Protein AF-A0A923HED2-F1 (afdb_monomer)

pLDDT: mean 93.78, std 7.4, range [60.59, 98.62]

Foldseek 3Di:
DKEWEFEAPLCVCLVVVNQFDFPVGTDDIDDDPVQLPQFQDWYFYAYPVRHGQAIFGAQNQARRRTGGLDRDPPDDPDLVSLLVLLLVLQPDDWDDDPDLADWTWSDDAVVSSNHQWTWTFHHDVLTETEIENLGSNVVVCVVSNLVSCCVNNVNFWYWYQYDCVSCVNSVHDGDTFTPGDDTDDPPRDDD

Sequence (191 aa):
MLIITIKQGKEKALLAGEPWVYLSAISRIDGKF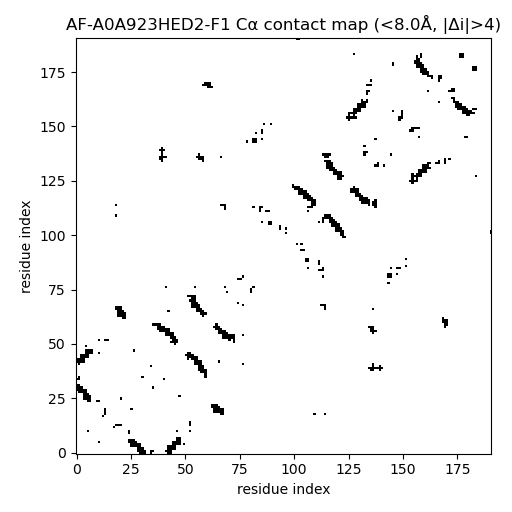EERLKSGATTLIRSSSGQFLARGGWSPKSQIRARIWTLDEKEAVDHAMIKRRIQHALTKPRPVKNSKTAAQRLINAEADQLPGLVVDYYGENPGYLVCQFQAACVDAWKVTIVKALIAETGCPNVYEHADELIRAGEGLPANSGSLAGDELPIEFQFE

Mean predicted aligned error: 3.96 Å

Radius of gyration: 17.49 Å; Cα contacts (8 Å, |Δi|>4): 410; chains: 1; bounding box: 45×30×46 Å

Structure (mmCIF, N/CA/C/O backbone):
data_AF-A0A923HED2-F1
#
_entry.id   AF-A0A923HED2-F1
#
loop_
_atom_site.group_PDB
_atom_site.id
_atom_site.type_symbol
_atom_site.label_atom_id
_atom_site.label_alt_id
_atom_site.label_comp_id
_atom_site.label_asym_id
_atom_site.label_entity_id
_atom_site.label_seq_id
_atom_site.pdbx_PDB_ins_code
_atom_site.Cartn_x
_atom_site.Cartn_y
_atom_site.Cartn_z
_atom_site.occupancy
_atom_site.B_iso_or_equiv
_atom_site.auth_seq_id
_atom_site.auth_comp_id
_atom_site.auth_asym_id
_atom_site.auth_atom_id
_atom_site.pdbx_PDB_model_num
ATOM 1 N N . MET A 1 1 ? -11.473 -11.770 11.983 1.00 85.31 1 MET A N 1
ATOM 2 C CA . MET A 1 1 ? -11.298 -10.589 11.117 1.00 85.31 1 MET A CA 1
ATOM 3 C C . MET A 1 1 ? -10.812 -9.456 11.992 1.00 85.31 1 MET A C 1
ATOM 5 O O . MET A 1 1 ? -11.422 -9.211 13.029 1.00 85.31 1 MET A O 1
ATOM 9 N N . LEU A 1 2 ? -9.729 -8.797 11.586 1.00 95.69 2 LEU A N 1
ATOM 10 C CA . LEU A 1 2 ? -9.161 -7.664 12.306 1.00 95.69 2 LEU A CA 1
ATOM 11 C C . LEU A 1 2 ? -10.095 -6.445 12.204 1.00 95.69 2 LEU A C 1
ATOM 13 O O . LEU A 1 2 ? -10.585 -6.132 11.115 1.00 95.69 2 LEU A O 1
ATOM 17 N N . ILE A 1 3 ? -10.356 -5.784 13.333 1.00 98.12 3 ILE A N 1
ATOM 18 C CA . ILE A 1 3 ? -11.201 -4.588 13.411 1.00 98.12 3 ILE A CA 1
ATOM 19 C C . ILE A 1 3 ? -10.482 -3.505 14.220 1.00 98.12 3 ILE A C 1
ATOM 21 O O . ILE A 1 3 ? -10.102 -3.716 15.371 1.00 98.12 3 ILE A O 1
ATOM 25 N N . ILE A 1 4 ? -10.351 -2.318 13.638 1.00 98.25 4 ILE A N 1
ATOM 26 C CA . ILE A 1 4 ? -9.861 -1.103 14.287 1.00 98.25 4 ILE A CA 1
ATOM 27 C C . ILE A 1 4 ? -11.060 -0.245 14.678 1.00 98.25 4 ILE A C 1
ATOM 29 O O . ILE A 1 4 ? -11.873 0.133 13.837 1.00 98.25 4 ILE A O 1
ATOM 33 N N . THR A 1 5 ? -11.153 0.098 15.958 1.00 98.56 5 THR A N 1
ATOM 34 C CA . THR A 1 5 ? -12.140 1.054 16.467 1.00 98.56 5 THR A CA 1
ATOM 35 C C . THR A 1 5 ? -11.454 2.398 16.700 1.00 98.56 5 THR A C 1
ATOM 37 O O . THR A 1 5 ? -10.441 2.471 17.403 1.00 98.56 5 THR A O 1
ATOM 40 N N . ILE A 1 6 ? -11.992 3.460 16.106 1.00 98.38 6 ILE A N 1
ATOM 41 C CA . ILE A 1 6 ? -11.484 4.831 16.231 1.00 98.38 6 ILE A CA 1
ATOM 42 C C . ILE A 1 6 ? -11.985 5.458 17.542 1.00 98.38 6 ILE A C 1
ATOM 44 O O . ILE A 1 6 ? -13.069 5.140 18.038 1.00 98.38 6 ILE A O 1
ATOM 48 N N . LYS A 1 7 ? -11.167 6.314 18.161 1.00 98.12 7 LYS A N 1
ATOM 49 C CA . LYS A 1 7 ? -11.568 7.135 19.315 1.00 98.12 7 LYS A CA 1
ATOM 50 C C . LYS A 1 7 ? -12.659 8.115 18.891 1.00 98.12 7 LYS A C 1
ATOM 52 O O . LYS A 1 7 ? -12.560 8.709 17.825 1.00 98.12 7 LYS A O 1
ATOM 57 N N . GLN A 1 8 ? -13.642 8.339 19.756 1.00 96.94 8 GLN A N 1
ATOM 58 C CA . GLN A 1 8 ? -14.714 9.300 19.498 1.00 96.94 8 GLN A CA 1
ATOM 59 C C . GLN A 1 8 ? -14.151 10.686 19.133 1.00 96.94 8 GLN A C 1
ATOM 61 O O . GLN A 1 8 ? -13.279 11.214 19.828 1.00 96.94 8 GLN A O 1
ATOM 66 N N . GLY A 1 9 ? -14.641 11.265 18.037 1.00 93.81 9 GLY A N 1
ATOM 67 C CA . GLY A 1 9 ? -14.223 12.566 17.516 1.00 93.81 9 GLY A CA 1
ATOM 68 C C . GLY A 1 9 ? -12.931 12.555 16.689 1.00 93.81 9 GLY A C 1
ATOM 69 O O . GLY A 1 9 ? -12.584 13.594 16.122 1.00 93.81 9 GLY A O 1
ATOM 70 N N . LYS A 1 10 ? -12.218 11.423 16.589 1.00 94.62 10 LYS A N 1
ATOM 71 C CA . LYS A 1 10 ? -11.005 11.272 15.755 1.00 94.62 10 LYS A CA 1
ATOM 72 C C . LYS A 1 10 ? -11.299 10.713 14.360 1.00 94.62 10 LYS A C 1
ATOM 74 O O . LYS A 1 10 ? -10.407 10.687 13.522 1.00 94.62 10 LYS A O 1
ATOM 79 N N . GLU A 1 11 ? -12.543 10.339 14.082 1.00 93.31 11 GLU A N 1
ATOM 80 C CA . GLU A 1 11 ? -13.023 9.906 12.768 1.00 93.31 11 GLU A CA 1
ATOM 81 C C . GLU A 1 11 ? -13.136 11.048 11.748 1.00 93.31 11 GLU A C 1
ATOM 83 O O . GLU A 1 11 ? -13.204 10.782 10.554 1.00 93.31 11 GLU A O 1
ATOM 88 N N . LYS A 1 12 ? -13.113 12.315 12.189 1.00 92.19 12 LYS A N 1
ATOM 89 C CA . LYS A 1 12 ? -13.289 13.490 11.314 1.00 92.19 12 LYS A CA 1
ATOM 90 C C . LYS A 1 12 ? -12.298 13.531 10.149 1.00 92.19 12 LYS A C 1
ATOM 92 O O . LYS A 1 12 ? -12.706 13.817 9.033 1.00 92.19 12 LYS A O 1
ATOM 97 N N . ALA A 1 13 ? -11.030 13.224 10.414 1.00 89.75 13 ALA A N 1
ATOM 98 C CA . ALA A 1 13 ? -9.978 13.156 9.401 1.00 89.75 13 ALA A CA 1
ATOM 99 C C . ALA A 1 13 ? -10.298 12.107 8.325 1.00 89.75 13 ALA A C 1
ATOM 101 O O . ALA A 1 13 ? -10.295 12.399 7.133 1.00 89.75 13 ALA A O 1
ATOM 102 N N . LEU A 1 14 ? -10.674 10.902 8.758 1.00 91.25 14 LEU A N 1
ATOM 103 C CA . LEU A 1 14 ? -11.041 9.810 7.860 1.00 91.25 14 LEU A CA 1
ATOM 104 C C . LEU A 1 14 ? -12.290 10.149 7.030 1.00 91.25 14 LEU A C 1
ATOM 106 O O . LEU A 1 14 ? -12.323 9.895 5.831 1.00 91.25 14 LEU A O 1
ATOM 110 N N . LEU A 1 15 ? -13.295 10.775 7.649 1.00 90.19 15 LEU A N 1
ATOM 111 C CA . LEU A 1 15 ? -14.505 11.242 6.964 1.00 90.19 15 LEU A CA 1
ATOM 112 C C . LEU A 1 15 ? -14.226 12.380 5.970 1.00 90.19 15 LEU A C 1
ATOM 114 O O . LEU A 1 15 ? -14.949 12.518 4.989 1.00 90.19 15 LEU A O 1
ATOM 118 N N . ALA A 1 16 ? -13.175 13.170 6.200 1.00 91.38 16 ALA A N 1
ATOM 119 C CA . ALA A 1 16 ? -12.683 14.179 5.264 1.00 91.38 16 ALA A CA 1
ATOM 120 C C . ALA A 1 16 ? -11.823 13.584 4.129 1.00 91.38 16 ALA A C 1
ATOM 122 O O . ALA A 1 16 ? -11.344 14.325 3.274 1.00 91.38 16 ALA A O 1
ATOM 123 N N . GLY A 1 17 ? -11.645 12.259 4.102 1.00 88.31 17 GLY A N 1
ATOM 124 C CA . GLY A 1 17 ? -10.905 11.553 3.061 1.00 88.31 17 GLY A CA 1
ATOM 125 C C . GLY A 1 17 ? -9.415 11.383 3.345 1.00 88.31 17 GLY A C 1
ATOM 126 O O . GLY A 1 17 ? -8.689 10.966 2.444 1.00 88.31 17 GLY A O 1
ATOM 127 N N . GLU A 1 18 ? -8.936 11.665 4.564 1.00 92.81 18 GLU A N 1
ATOM 128 C CA . GLU A 1 18 ? -7.546 11.359 4.903 1.00 92.81 18 GLU A CA 1
ATOM 129 C C . GLU A 1 18 ? -7.287 9.845 4.790 1.00 92.81 18 GLU A C 1
ATOM 131 O O . GLU A 1 18 ? -7.999 9.037 5.398 1.00 92.81 18 GLU A O 1
ATOM 136 N N . PRO A 1 19 ? -6.248 9.428 4.048 1.00 95.25 19 PRO A N 1
ATOM 137 C CA . PRO A 1 19 ? -6.017 8.023 3.732 1.00 95.25 19 PRO A CA 1
ATOM 138 C C . PRO A 1 19 ? -5.305 7.253 4.854 1.00 95.25 19 PRO A C 1
ATOM 140 O O . PRO A 1 19 ? -4.907 6.103 4.647 1.00 95.25 19 PRO A O 1
ATOM 143 N N . TRP A 1 20 ? -5.132 7.842 6.041 1.00 97.38 20 TRP A N 1
ATOM 144 C CA . TRP A 1 20 ? -4.288 7.304 7.107 1.00 97.38 20 TRP A CA 1
ATOM 145 C C . TRP A 1 20 ? -5.015 7.213 8.448 1.00 97.38 20 TRP A C 1
ATOM 147 O O . TRP A 1 20 ? -5.708 8.129 8.881 1.00 97.38 20 TRP A O 1
ATOM 157 N N . VAL A 1 21 ? -4.786 6.109 9.159 1.00 97.88 21 VAL A N 1
ATOM 158 C CA . VAL A 1 21 ? -5.204 5.928 10.551 1.00 97.88 21 VAL A CA 1
ATOM 159 C C . VAL A 1 21 ? -3.970 5.821 11.429 1.00 97.88 21 VAL A C 1
ATOM 161 O O . VAL A 1 21 ? -3.273 4.805 11.436 1.00 97.88 21 VAL A O 1
ATOM 164 N N . TYR A 1 22 ? -3.715 6.873 12.200 1.00 97.56 22 TYR A N 1
ATOM 165 C CA . TYR A 1 22 ? -2.607 6.918 13.147 1.00 97.56 22 TYR A CA 1
ATOM 166 C C . TYR A 1 22 ? -2.896 6.114 14.417 1.00 97.56 22 TYR A C 1
ATOM 168 O O . TYR A 1 22 ? -4.035 6.063 14.888 1.00 97.56 22 TYR A O 1
ATOM 176 N N . LEU A 1 23 ? -1.851 5.562 15.043 1.00 97.12 23 LEU A N 1
ATOM 177 C CA . LEU A 1 23 ? -1.944 4.871 16.337 1.00 97.12 23 LEU A CA 1
ATOM 178 C C . LEU A 1 23 ? -2.679 5.712 17.394 1.00 97.12 23 LEU A C 1
ATOM 180 O O . LEU A 1 23 ? -3.501 5.195 18.148 1.00 97.12 23 LEU A O 1
ATOM 184 N N . SER A 1 24 ? -2.423 7.020 17.421 1.00 96.88 24 SER A N 1
ATOM 185 C CA . SER A 1 24 ? -3.031 7.959 18.369 1.00 96.88 24 SER A CA 1
ATOM 186 C C . SER A 1 24 ? -4.558 8.077 18.234 1.00 96.88 24 SER A C 1
ATOM 188 O O . SER A 1 24 ? -5.221 8.424 19.219 1.00 96.88 24 SER A O 1
ATOM 190 N N . ALA A 1 25 ? -5.122 7.754 17.065 1.00 97.31 25 ALA A N 1
ATOM 191 C CA . ALA A 1 25 ? -6.555 7.799 16.777 1.00 97.31 25 ALA A CA 1
ATOM 192 C C . ALA A 1 25 ? -7.301 6.506 17.156 1.00 97.31 25 ALA A C 1
ATOM 194 O O . ALA A 1 25 ? -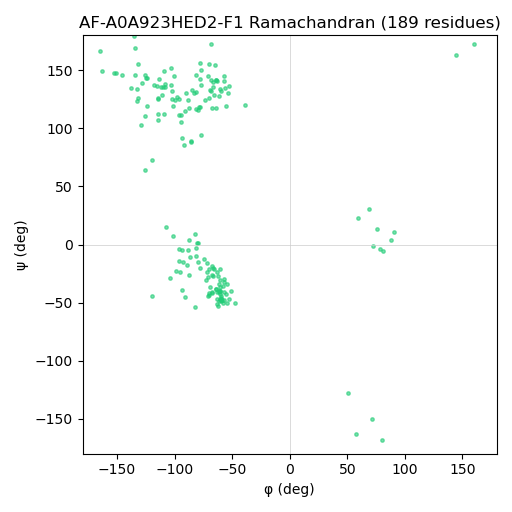8.530 6.502 17.181 1.00 97.31 25 ALA A O 1
ATOM 195 N N . ILE A 1 26 ? -6.593 5.421 17.482 1.00 97.94 26 ILE A N 1
ATOM 196 C CA . ILE A 1 26 ? -7.193 4.104 17.730 1.00 97.94 26 ILE A CA 1
ATOM 197 C C . ILE A 1 26 ? -7.560 3.943 19.207 1.00 97.94 26 ILE A C 1
ATOM 199 O O . ILE A 1 26 ? -6.741 4.188 20.092 1.00 97.94 26 ILE A O 1
ATOM 203 N N . SER A 1 27 ? -8.794 3.514 19.481 1.00 98.06 27 SER A N 1
ATOM 204 C CA . SER A 1 27 ? -9.261 3.169 20.830 1.00 98.06 27 SER A CA 1
ATOM 205 C C . SER A 1 27 ? -9.106 1.680 21.130 1.00 98.06 27 SER A C 1
ATOM 207 O O . SER A 1 27 ? -8.731 1.313 22.241 1.00 98.06 27 SER A O 1
ATOM 209 N N . ARG A 1 28 ? -9.377 0.818 20.143 1.00 97.25 28 ARG A N 1
ATOM 210 C CA . ARG A 1 28 ? -9.335 -0.639 20.304 1.00 97.25 28 ARG A CA 1
ATOM 211 C C . ARG A 1 28 ? -8.976 -1.336 18.999 1.00 97.25 28 ARG A C 1
ATOM 213 O O . ARG A 1 28 ? -9.354 -0.879 17.922 1.00 97.25 28 ARG A O 1
ATOM 220 N N . ILE A 1 29 ? -8.278 -2.462 19.121 1.00 97.44 29 ILE A N 1
ATOM 221 C CA . ILE A 1 29 ? -7.956 -3.369 18.018 1.00 97.44 29 ILE A CA 1
ATOM 222 C C . ILE A 1 29 ? -8.447 -4.762 18.405 1.00 97.44 29 ILE A C 1
ATOM 224 O O . ILE A 1 29 ? -7.895 -5.381 19.316 1.00 97.44 29 ILE A O 1
ATOM 228 N N . ASP A 1 30 ? -9.483 -5.228 17.717 1.00 97.19 30 ASP A N 1
ATOM 229 C CA . ASP A 1 30 ? -10.098 -6.540 17.905 1.00 97.19 30 ASP A CA 1
ATOM 230 C C . ASP A 1 30 ? -9.604 -7.502 16.807 1.00 97.19 30 ASP A C 1
ATOM 232 O O . ASP A 1 30 ? -9.382 -7.085 15.671 1.00 97.19 30 ASP A O 1
ATOM 236 N N . GLY A 1 31 ? -9.433 -8.787 17.121 1.00 94.50 31 GLY A N 1
ATOM 237 C CA . GLY A 1 31 ? -8.955 -9.808 16.177 1.00 94.50 31 GLY A CA 1
ATOM 238 C C . GLY A 1 31 ? -8.066 -10.853 16.852 1.00 94.50 31 GLY A C 1
ATOM 239 O O . GLY A 1 31 ? -7.563 -10.631 17.959 1.00 94.50 31 GLY A O 1
ATOM 240 N N . LYS A 1 32 ? -7.867 -12.000 16.195 1.00 93.88 32 LYS A N 1
ATOM 241 C CA . LYS A 1 32 ? -6.974 -13.055 16.704 1.00 93.88 32 LYS A CA 1
ATOM 242 C C . LYS A 1 32 ? -5.527 -12.558 16.738 1.00 93.88 32 LYS A C 1
ATOM 244 O O . LYS A 1 32 ? -5.144 -11.685 15.962 1.00 93.88 32 LYS A O 1
ATOM 249 N N . PHE A 1 33 ? -4.704 -13.141 17.608 1.00 91.38 33 PHE A N 1
ATOM 250 C CA . PHE A 1 33 ? -3.286 -12.784 17.729 1.00 91.38 33 PHE A CA 1
ATOM 251 C C . PHE A 1 33 ? -2.551 -12.842 16.378 1.00 91.38 33 PHE A C 1
ATOM 253 O O . PHE A 1 33 ? -1.899 -11.879 15.990 1.00 91.38 33 PHE A O 1
ATOM 260 N N . GLU A 1 34 ? -2.753 -13.917 15.617 1.00 91.88 34 GLU A N 1
ATOM 261 C CA . GLU A 1 34 ? -2.166 -14.098 14.283 1.00 91.88 34 GLU A CA 1
ATOM 262 C C . GLU A 1 34 ? -2.609 -13.014 13.287 1.00 91.88 34 GLU A C 1
ATOM 264 O O . GLU A 1 34 ? -1.791 -12.477 12.544 1.00 91.88 34 GLU A O 1
ATOM 269 N N . GLU A 1 35 ? -3.891 -12.627 13.308 1.00 90.25 35 GLU A N 1
ATOM 270 C CA . GLU A 1 35 ? -4.418 -11.550 12.458 1.00 90.25 35 GLU A CA 1
ATOM 271 C C . GLU A 1 35 ? -3.765 -10.204 12.803 1.00 90.25 35 GLU A C 1
ATOM 273 O O . GLU A 1 35 ? -3.453 -9.416 11.913 1.00 90.25 35 GLU A O 1
ATOM 278 N N . ARG A 1 36 ? -3.514 -9.954 14.094 1.00 92.31 36 ARG A N 1
ATOM 279 C CA . ARG A 1 36 ? -2.873 -8.725 14.585 1.00 92.31 36 ARG A CA 1
ATOM 280 C C . ARG A 1 36 ? -1.385 -8.648 14.250 1.00 92.31 36 ARG A C 1
ATOM 282 O O . ARG A 1 36 ? -0.852 -7.542 14.203 1.00 92.31 36 ARG A O 1
ATOM 289 N N . LEU A 1 37 ? -0.718 -9.775 14.015 1.00 92.81 37 LEU A N 1
ATOM 290 C CA . LEU A 1 37 ? 0.687 -9.808 13.597 1.00 92.81 37 LEU A CA 1
ATOM 291 C C . LEU A 1 37 ? 0.872 -9.761 12.077 1.00 92.81 37 LEU A C 1
ATOM 293 O O . LEU A 1 37 ? 1.963 -9.444 11.606 1.00 92.81 37 LEU A O 1
ATOM 297 N N . LYS A 1 38 ? -0.176 -10.058 11.304 1.00 94.50 38 LYS A N 1
ATOM 298 C CA . LYS A 1 38 ? -0.095 -10.138 9.846 1.00 94.50 38 LYS A CA 1
ATOM 299 C C . LYS A 1 38 ? -0.071 -8.749 9.199 1.00 94.50 38 LYS A C 1
ATOM 301 O O . LYS A 1 38 ? -1.119 -8.172 8.908 1.00 94.50 38 LYS A O 1
ATOM 306 N N . SER A 1 39 ? 1.127 -8.232 8.934 1.00 96.50 39 SER A N 1
ATOM 307 C CA . SER A 1 39 ? 1.332 -7.015 8.139 1.00 96.50 39 SER A CA 1
ATOM 308 C C . SER A 1 39 ? 0.613 -7.094 6.787 1.00 96.50 39 SER A C 1
ATOM 310 O O . SER A 1 39 ? 0.625 -8.124 6.115 1.00 96.50 39 SER A O 1
ATOM 312 N N . GLY A 1 40 ? -0.048 -6.003 6.413 1.00 96.56 40 GLY A N 1
ATOM 313 C CA . GLY A 1 40 ? -0.781 -5.845 5.160 1.00 96.56 40 GLY A CA 1
ATOM 314 C C . GLY A 1 40 ? -2.160 -6.500 5.114 1.00 96.56 40 GLY A C 1
ATOM 315 O O . GLY A 1 40 ? -2.883 -6.309 4.136 1.00 96.56 40 GLY A O 1
ATOM 316 N N . ALA A 1 41 ? -2.571 -7.220 6.165 1.00 95.69 41 ALA A N 1
ATOM 317 C CA . ALA A 1 41 ? -3.909 -7.797 6.240 1.00 95.69 41 ALA A CA 1
ATOM 318 C C . ALA A 1 41 ? -4.994 -6.719 6.092 1.00 95.69 41 ALA A C 1
ATOM 320 O O . ALA A 1 41 ? -4.885 -5.618 6.637 1.00 95.69 41 ALA A O 1
ATOM 321 N N . THR A 1 42 ? -6.071 -7.042 5.375 1.00 96.62 42 THR A N 1
ATOM 322 C CA . THR A 1 42 ? -7.236 -6.158 5.307 1.00 96.62 42 THR A CA 1
ATOM 323 C C . THR A 1 42 ? -7.934 -6.109 6.663 1.00 96.62 42 THR A C 1
ATOM 325 O O . THR A 1 42 ? -8.196 -7.142 7.280 1.00 96.62 42 THR A O 1
ATOM 328 N N . THR A 1 43 ? -8.239 -4.897 7.115 1.00 97.56 43 THR A N 1
ATOM 329 C CA . THR A 1 43 ? -8.892 -4.616 8.392 1.00 97.56 43 THR A CA 1
ATOM 330 C C . THR A 1 43 ? -10.136 -3.767 8.189 1.00 97.56 43 THR A C 1
ATOM 332 O O . THR A 1 43 ? -10.178 -2.907 7.303 1.00 97.56 43 THR A O 1
ATOM 335 N N . LEU A 1 44 ? -11.145 -4.008 9.022 1.00 98.12 44 LEU A N 1
ATOM 336 C CA . LEU A 1 44 ? -12.336 -3.173 9.107 1.00 98.12 44 LEU A CA 1
ATOM 337 C C . LEU A 1 44 ? -12.062 -1.999 10.045 1.00 98.12 44 LEU A C 1
ATOM 339 O O . LEU A 1 44 ? -11.575 -2.199 11.155 1.00 98.12 44 LEU A O 1
ATOM 343 N N . ILE A 1 45 ? -12.416 -0.788 9.642 1.00 98.44 45 ILE A N 1
ATOM 344 C CA . ILE A 1 45 ? -12.254 0.414 10.457 1.00 98.44 45 ILE A CA 1
ATOM 345 C C . ILE A 1 45 ? -13.640 0.952 10.778 1.00 98.44 45 ILE A C 1
ATOM 347 O O . ILE A 1 45 ? -14.450 1.171 9.875 1.00 98.44 45 ILE A O 1
ATOM 351 N N . ARG A 1 46 ? -13.917 1.144 12.069 1.00 98.25 46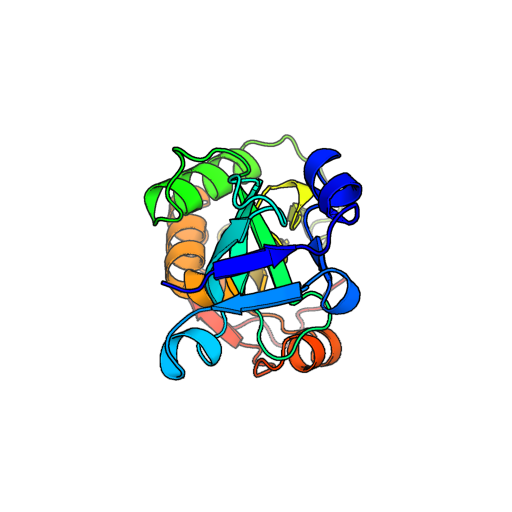 ARG A N 1
ATOM 352 C CA . ARG A 1 46 ? -15.220 1.586 12.571 1.00 98.25 46 ARG A CA 1
ATOM 353 C C . ARG A 1 46 ? -15.110 2.731 13.570 1.00 98.25 46 ARG A C 1
ATOM 355 O O . ARG A 1 46 ? -14.088 2.882 14.244 1.00 98.25 46 ARG A O 1
ATOM 362 N N . SER A 1 47 ? -16.175 3.514 13.686 1.00 97.94 47 SER A N 1
ATOM 363 C CA . SER A 1 47 ? -16.302 4.571 14.692 1.00 97.94 47 SER A CA 1
ATOM 364 C C . SER A 1 47 ? -16.419 3.987 16.105 1.00 97.94 47 SER A C 1
ATOM 366 O O . SER A 1 47 ? -16.602 2.780 16.292 1.00 97.94 47 SER A O 1
ATOM 368 N N . SER A 1 48 ? -16.387 4.851 17.122 1.00 97.19 48 SER A N 1
ATOM 369 C CA . SER A 1 48 ? -16.665 4.450 18.505 1.00 97.19 48 SER A CA 1
ATOM 370 C C . SER A 1 48 ? -18.088 3.910 18.709 1.00 97.19 48 SER A C 1
ATOM 372 O O . SER A 1 48 ? -18.288 3.082 19.595 1.00 97.19 48 SER A O 1
ATOM 374 N N . SER A 1 49 ? -19.058 4.326 17.882 1.00 96.50 49 SER A N 1
ATOM 375 C CA . SER A 1 49 ? -20.435 3.803 17.869 1.00 96.50 49 SER A CA 1
ATOM 376 C C . SER A 1 49 ? -20.583 2.494 17.085 1.00 96.50 49 SER A C 1
ATOM 378 O O . SER A 1 49 ? -21.664 1.912 17.055 1.00 96.50 49 SER A O 1
ATOM 380 N N . GLY A 1 50 ? -19.505 2.012 16.462 1.00 96.56 50 GLY A N 1
ATOM 381 C CA . GLY A 1 50 ? -19.485 0.768 15.700 1.00 96.56 50 GLY A CA 1
ATOM 382 C C . GLY A 1 50 ? -19.872 0.905 14.227 1.00 96.56 50 GLY A C 1
ATOM 383 O O . GLY A 1 50 ? -19.911 -0.111 13.538 1.00 96.56 50 GLY A O 1
ATOM 384 N N . GLN A 1 51 ? -20.114 2.121 13.733 1.00 97.06 51 GLN A N 1
ATOM 385 C CA . GLN A 1 51 ? -20.430 2.366 12.323 1.00 97.06 51 GLN A CA 1
ATOM 386 C C . GLN A 1 51 ? -19.219 2.098 11.431 1.00 97.06 51 GLN A C 1
ATOM 388 O O . GLN A 1 51 ? -18.095 2.444 11.800 1.00 97.06 51 GLN A O 1
ATOM 393 N N . PHE A 1 52 ? -19.457 1.520 10.251 1.00 97.56 52 PHE A N 1
ATOM 394 C CA . PHE A 1 52 ? -18.438 1.376 9.216 1.00 97.56 52 PHE A CA 1
ATOM 395 C C . PHE A 1 52 ? -17.854 2.744 8.852 1.00 97.56 52 PHE A C 1
ATOM 397 O O . PHE A 1 52 ? -18.595 3.707 8.662 1.00 97.56 52 PHE A O 1
ATOM 404 N N . LEU A 1 53 ? -16.528 2.815 8.742 1.00 97.69 53 LEU A N 1
ATOM 405 C CA . LEU A 1 53 ? -15.832 3.988 8.217 1.00 97.69 53 LEU A CA 1
ATOM 406 C C . LEU A 1 53 ? -15.013 3.644 6.975 1.00 97.69 53 LEU A C 1
ATOM 408 O O . LEU A 1 53 ? -15.018 4.408 6.016 1.00 97.69 53 LEU A O 1
ATOM 412 N N . ALA A 1 54 ? -14.285 2.524 6.998 1.00 97.88 54 ALA A N 1
ATOM 413 C CA . ALA A 1 54 ? -13.419 2.138 5.893 1.00 97.88 54 ALA A CA 1
ATOM 414 C C . ALA A 1 54 ? -12.984 0.669 5.958 1.00 97.88 54 ALA A C 1
ATOM 416 O O . ALA A 1 54 ? -13.034 0.019 7.008 1.00 97.88 54 ALA A O 1
ATOM 417 N N . ARG A 1 55 ? -12.422 0.183 4.850 1.00 98.00 55 ARG A N 1
ATOM 418 C CA . ARG A 1 55 ? -11.453 -0.919 4.854 1.00 98.00 55 ARG A CA 1
ATOM 419 C C . ARG A 1 55 ? -10.056 -0.355 4.655 1.00 98.00 55 ARG A C 1
ATOM 421 O O . ARG A 1 55 ? -9.845 0.503 3.799 1.00 98.00 55 ARG A O 1
ATOM 428 N N . GLY A 1 56 ? -9.091 -0.866 5.410 1.00 97.56 56 GLY A N 1
ATOM 429 C CA . GLY A 1 56 ? -7.688 -0.476 5.287 1.00 97.56 56 GLY A CA 1
ATOM 430 C C . GLY A 1 56 ? -6.750 -1.671 5.283 1.00 97.56 56 GLY A C 1
ATOM 431 O O . GLY A 1 56 ? -7.162 -2.797 5.558 1.00 97.56 56 GLY A O 1
ATOM 432 N N . GLY A 1 57 ? -5.487 -1.439 4.950 1.00 97.69 57 GLY A N 1
ATOM 433 C CA . GLY A 1 57 ? -4.427 -2.422 5.144 1.00 97.69 57 GLY A CA 1
ATOM 434 C C . GLY A 1 57 ? -3.666 -2.141 6.435 1.00 97.69 57 GLY A C 1
ATOM 435 O O . GLY A 1 57 ? -3.227 -1.017 6.670 1.00 97.69 57 GLY A O 1
ATOM 436 N N . TRP A 1 58 ? -3.561 -3.164 7.275 1.00 97.88 58 TRP A N 1
ATOM 437 C CA . TRP A 1 58 ? -3.004 -3.112 8.622 1.00 97.88 58 TRP A CA 1
ATOM 438 C C . TRP A 1 58 ? -1.472 -3.065 8.630 1.00 97.88 58 TRP A C 1
ATOM 440 O O . TRP A 1 58 ? -0.822 -3.828 7.919 1.00 97.88 58 TRP A O 1
ATOM 450 N N . SER A 1 59 ? -0.893 -2.217 9.480 1.00 97.81 59 SER A N 1
ATOM 451 C CA . SER A 1 59 ? 0.548 -2.166 9.737 1.00 97.81 59 SER A CA 1
ATOM 452 C C . SER A 1 59 ? 0.813 -2.202 11.250 1.00 97.81 59 SER A C 1
ATOM 454 O O . SER A 1 59 ? 0.625 -1.196 11.939 1.00 97.81 59 SER A O 1
ATOM 456 N N . PRO A 1 60 ? 1.230 -3.352 11.817 1.00 96.50 60 PRO A N 1
ATOM 457 C CA . PRO A 1 60 ? 1.359 -3.521 13.266 1.00 96.50 60 PRO A CA 1
ATOM 458 C C . PRO A 1 60 ? 2.507 -2.729 13.892 1.00 96.50 60 PRO A C 1
ATOM 460 O O . PRO A 1 60 ? 2.491 -2.494 15.101 1.00 96.50 60 PRO A O 1
ATOM 463 N N . LYS A 1 61 ? 3.505 -2.333 13.093 1.00 96.19 61 LYS A N 1
ATOM 464 C CA . LYS A 1 61 ? 4.710 -1.634 13.558 1.00 96.19 61 LYS A CA 1
ATOM 465 C C . LYS A 1 61 ? 4.691 -0.132 13.242 1.00 96.19 61 LYS A C 1
ATOM 467 O O . LYS A 1 61 ? 5.149 0.637 14.082 1.00 96.19 61 LYS A O 1
ATOM 472 N N . SER A 1 62 ? 4.021 0.299 12.170 1.00 97.25 62 SER A N 1
ATOM 473 C CA . SER A 1 62 ? 3.956 1.708 11.742 1.00 97.25 62 SER A CA 1
ATOM 474 C C . SER A 1 62 ? 3.121 2.624 12.635 1.00 97.25 62 SER A C 1
ATOM 476 O O . SER A 1 62 ? 2.067 2.230 13.139 1.00 97.25 62 SER A O 1
ATOM 478 N N . GLN A 1 63 ? 3.536 3.888 12.781 1.00 96.62 63 GLN A N 1
ATOM 479 C CA . GLN A 1 63 ? 2.688 4.929 13.382 1.00 96.62 63 GLN A CA 1
ATOM 480 C C . GLN A 1 63 ? 1.393 5.134 12.585 1.00 96.62 63 GLN A C 1
ATOM 482 O O . GLN A 1 63 ? 0.352 5.427 13.180 1.00 96.62 63 GLN A O 1
ATOM 487 N N . ILE A 1 64 ? 1.440 4.914 11.267 1.00 97.50 64 ILE A N 1
ATOM 488 C CA . ILE A 1 64 ? 0.267 4.807 10.398 1.00 97.50 64 ILE A CA 1
ATOM 489 C C . ILE A 1 64 ? -0.207 3.353 10.454 1.00 97.50 64 ILE A C 1
ATOM 491 O O . ILE A 1 64 ? 0.198 2.493 9.676 1.00 97.50 64 ILE A O 1
ATOM 495 N N . ARG A 1 65 ? -1.063 3.066 11.432 1.00 97.62 65 ARG A N 1
ATOM 496 C CA . ARG A 1 65 ? -1.545 1.716 11.744 1.00 97.62 65 ARG A CA 1
ATOM 497 C C . ARG A 1 65 ? -2.435 1.121 10.662 1.00 97.62 65 ARG A C 1
ATOM 499 O O . ARG A 1 65 ? -2.501 -0.100 10.539 1.00 97.62 65 ARG A O 1
ATOM 506 N N . ALA A 1 66 ? -3.113 1.952 9.880 1.00 97.94 66 ALA A N 1
ATOM 507 C CA . ALA A 1 66 ? -3.756 1.500 8.658 1.00 97.94 66 ALA A CA 1
ATOM 508 C C . ALA A 1 66 ? -3.723 2.582 7.583 1.00 97.94 66 ALA A C 1
ATOM 510 O O . ALA A 1 66 ? -3.855 3.767 7.888 1.00 97.94 66 ALA A O 1
ATOM 511 N N . ARG A 1 67 ? -3.594 2.155 6.326 1.00 98.06 67 ARG A N 1
ATOM 512 C CA . ARG A 1 67 ? -3.854 3.003 5.157 1.00 98.06 67 ARG A CA 1
ATOM 513 C C . ARG A 1 67 ? -5.139 2.562 4.482 1.00 98.06 67 ARG A C 1
ATOM 515 O O . ARG A 1 67 ? -5.397 1.359 4.386 1.00 98.06 67 ARG A O 1
ATOM 522 N N . ILE A 1 68 ? -5.952 3.520 4.065 1.00 97.69 68 ILE A N 1
ATOM 523 C CA . ILE A 1 68 ? -7.297 3.264 3.562 1.00 97.69 68 ILE A CA 1
ATOM 524 C C . ILE A 1 68 ? -7.235 2.657 2.169 1.00 97.69 68 ILE A C 1
ATOM 526 O O . ILE A 1 68 ? -6.664 3.224 1.243 1.00 97.69 68 ILE A O 1
ATOM 530 N N . TRP A 1 69 ? -7.871 1.499 2.031 1.00 97.50 69 TRP A N 1
ATOM 531 C CA . TRP A 1 69 ? -8.172 0.919 0.737 1.00 97.50 69 TRP A CA 1
ATOM 532 C C . TRP A 1 69 ? -9.433 1.555 0.179 1.00 97.50 69 TRP A C 1
ATOM 534 O O . TRP A 1 69 ? -9.405 2.081 -0.926 1.00 97.50 69 TRP A O 1
ATOM 544 N N . THR A 1 70 ? -10.530 1.543 0.928 1.00 96.56 70 THR A N 1
ATOM 545 C CA . THR A 1 70 ? -11.814 2.041 0.432 1.00 96.56 70 THR A CA 1
ATOM 546 C C . THR A 1 70 ? -12.702 2.543 1.560 1.00 96.56 70 THR A C 1
ATOM 548 O O . THR A 1 70 ? -12.650 2.027 2.679 1.00 96.56 70 THR A O 1
ATOM 551 N N . LEU A 1 71 ? -13.506 3.554 1.241 1.00 95.56 71 LEU A N 1
ATOM 552 C CA . LEU A 1 71 ? -14.577 4.080 2.088 1.00 95.56 71 LEU A CA 1
ATOM 553 C C . LEU A 1 71 ? -15.940 3.469 1.719 1.00 95.56 71 LEU A C 1
ATOM 555 O O . LEU A 1 71 ? -16.935 3.756 2.377 1.00 95.56 71 LEU A O 1
ATOM 559 N N . ASP A 1 72 ? -16.001 2.631 0.679 1.00 95.75 72 ASP A N 1
ATOM 560 C CA . ASP A 1 72 ? -17.216 1.918 0.297 1.00 95.75 72 ASP A CA 1
ATOM 561 C C . ASP A 1 72 ? -17.318 0.593 1.066 1.00 95.75 72 ASP A C 1
ATOM 563 O O . ASP A 1 72 ? -16.506 -0.324 0.906 1.00 95.75 72 ASP A O 1
ATOM 567 N N . GLU A 1 73 ? -18.360 0.468 1.887 1.00 96.00 73 GLU A N 1
ATOM 568 C CA . GLU A 1 73 ? -18.666 -0.750 2.637 1.00 96.00 73 GLU A CA 1
ATOM 569 C C . GLU A 1 73 ? -18.932 -1.958 1.728 1.00 96.00 73 GLU A C 1
ATOM 571 O O . GLU A 1 73 ? -18.735 -3.098 2.155 1.00 96.00 73 GLU A O 1
ATOM 576 N N . LYS A 1 74 ? -19.284 -1.762 0.458 1.00 96.94 74 LYS A N 1
ATOM 577 C CA . LYS A 1 74 ? -19.540 -2.859 -0.487 1.00 96.94 74 LYS A CA 1
ATOM 578 C C . LYS A 1 74 ? -18.314 -3.268 -1.302 1.00 96.94 74 LYS A C 1
ATOM 580 O O . LYS A 1 74 ? -18.316 -4.361 -1.865 1.00 96.94 74 LYS A O 1
ATOM 585 N N . GLU A 1 75 ? -17.258 -2.457 -1.342 1.00 97.00 75 GLU A N 1
ATOM 586 C CA . GLU A 1 75 ? -16.055 -2.780 -2.113 1.00 97.00 75 GLU A CA 1
ATOM 587 C C . GLU A 1 75 ? -15.133 -3.741 -1.342 1.00 97.00 75 GLU A C 1
ATOM 589 O O . GLU A 1 75 ? -14.596 -3.421 -0.276 1.00 97.00 75 GLU A O 1
ATOM 594 N N . ALA A 1 76 ? -14.936 -4.940 -1.891 1.00 96.44 76 ALA A N 1
ATOM 595 C CA . ALA A 1 76 ? -13.989 -5.915 -1.365 1.00 96.44 76 ALA A CA 1
ATOM 596 C C . ALA A 1 76 ? -12.545 -5.561 -1.752 1.00 96.44 76 ALA A C 1
ATOM 598 O O . ALA A 1 76 ? -12.282 -5.143 -2.877 1.00 96.44 76 ALA A O 1
ATOM 599 N N . VAL A 1 77 ? -11.602 -5.795 -0.831 1.00 97.50 77 VAL A N 1
ATOM 600 C CA . VAL A 1 77 ? -10.162 -5.700 -1.112 1.00 97.50 77 VAL A CA 1
ATOM 601 C C . VAL A 1 77 ? -9.680 -7.028 -1.673 1.00 97.50 77 VAL A C 1
ATOM 603 O O . VAL A 1 77 ? -9.311 -7.935 -0.929 1.00 97.50 77 VAL A O 1
ATOM 606 N N . ASP A 1 78 ? -9.752 -7.149 -2.994 1.00 97.75 78 ASP A N 1
ATOM 607 C CA . ASP A 1 78 ? -9.451 -8.372 -3.729 1.00 97.75 78 ASP A CA 1
ATOM 608 C C . ASP A 1 78 ? -8.587 -8.122 -4.980 1.00 97.75 78 ASP A C 1
ATOM 610 O O . ASP A 1 78 ? -8.216 -6.996 -5.317 1.00 97.75 78 ASP A O 1
ATOM 614 N N . HIS A 1 79 ? -8.268 -9.202 -5.696 1.00 97.69 79 HIS A N 1
ATOM 615 C CA . HIS A 1 79 ? -7.484 -9.142 -6.929 1.00 97.69 7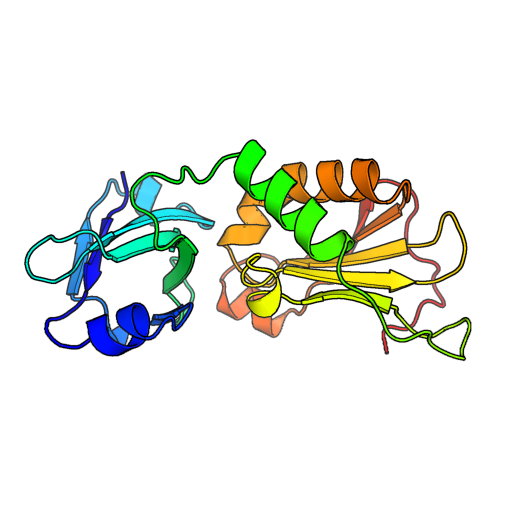9 HIS A CA 1
ATOM 616 C C . HIS A 1 79 ? -8.131 -8.247 -7.998 1.00 97.69 79 HIS A C 1
ATOM 618 O O . HIS A 1 79 ? -7.417 -7.569 -8.739 1.00 97.69 79 HIS A O 1
ATOM 624 N N . ALA A 1 80 ? -9.466 -8.231 -8.086 1.00 97.81 80 ALA A N 1
ATOM 625 C CA . ALA A 1 80 ? -10.182 -7.445 -9.082 1.00 97.81 80 ALA A CA 1
ATOM 626 C C . ALA A 1 80 ? -10.064 -5.948 -8.778 1.00 97.81 80 ALA A C 1
ATOM 628 O O . ALA A 1 80 ? -9.777 -5.164 -9.681 1.00 97.81 80 ALA A O 1
ATOM 629 N N . MET A 1 81 ? -10.213 -5.555 -7.513 1.00 98.12 81 MET A N 1
ATOM 630 C CA . MET A 1 81 ? -10.007 -4.183 -7.060 1.00 98.12 81 MET A CA 1
ATOM 631 C C . MET A 1 81 ? -8.590 -3.688 -7.366 1.00 98.12 81 MET A C 1
ATOM 633 O O . MET A 1 81 ? -8.439 -2.624 -7.970 1.00 98.12 81 MET A O 1
ATOM 637 N N . ILE A 1 82 ? -7.559 -4.459 -7.000 1.00 98.25 82 ILE A N 1
ATOM 638 C CA . ILE A 1 82 ? -6.159 -4.079 -7.253 1.00 98.25 82 ILE A CA 1
ATOM 639 C C . ILE A 1 82 ? -5.905 -3.908 -8.754 1.00 98.25 82 ILE A C 1
ATOM 641 O O . ILE A 1 82 ? -5.351 -2.888 -9.169 1.00 98.25 82 ILE A O 1
ATOM 645 N N . LYS A 1 83 ? -6.378 -4.850 -9.581 1.00 97.94 83 LYS A N 1
ATOM 646 C CA . LYS A 1 83 ? -6.245 -4.759 -11.040 1.00 97.94 83 LYS A CA 1
ATOM 647 C C . LYS A 1 83 ? -6.934 -3.510 -11.601 1.00 97.94 83 LYS A C 1
ATOM 649 O O . LYS A 1 83 ? -6.302 -2.772 -12.352 1.00 97.94 83 LYS A O 1
ATOM 654 N N . ARG A 1 84 ? -8.184 -3.232 -11.201 1.00 97.81 84 ARG A N 1
ATOM 655 C CA . ARG A 1 84 ? -8.925 -2.032 -11.642 1.00 97.81 84 ARG A CA 1
ATOM 656 C C . ARG A 1 84 ? -8.176 -0.741 -11.310 1.00 97.81 84 ARG A C 1
ATOM 658 O O . ARG A 1 84 ? -8.154 0.175 -12.126 1.00 97.81 84 ARG A O 1
ATOM 665 N N . ARG A 1 85 ? -7.561 -0.656 -10.127 1.00 98.06 85 ARG A N 1
ATOM 666 C CA . ARG A 1 85 ? -6.815 0.539 -9.699 1.00 98.06 85 ARG A CA 1
ATOM 667 C C . ARG A 1 85 ? -5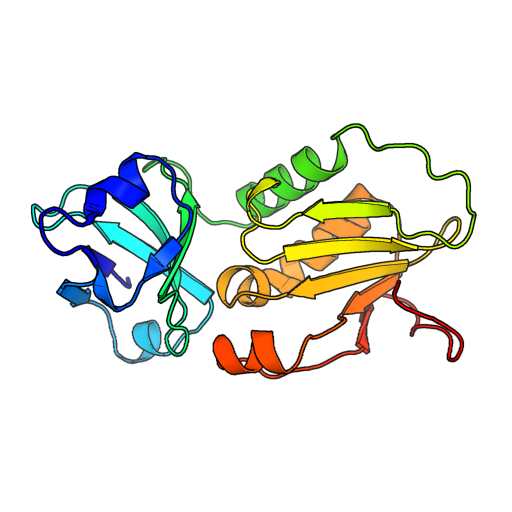.528 0.737 -10.483 1.00 98.06 85 ARG A C 1
ATOM 669 O O . ARG A 1 85 ? -5.258 1.858 -10.898 1.00 98.06 85 ARG A O 1
ATOM 676 N N . ILE A 1 86 ? -4.786 -0.338 -10.750 1.00 98.38 86 ILE A N 1
ATOM 677 C CA . ILE A 1 86 ? -3.596 -0.281 -11.611 1.00 98.38 86 ILE A CA 1
ATOM 678 C C . ILE A 1 86 ? -3.986 0.177 -13.017 1.00 98.38 86 ILE A C 1
ATOM 680 O O . ILE A 1 86 ? -3.408 1.133 -13.520 1.00 98.38 86 ILE A O 1
ATOM 684 N N . GLN A 1 87 ? -5.017 -0.428 -13.611 1.00 97.69 87 GLN A N 1
ATOM 685 C CA . GLN A 1 87 ? -5.541 -0.012 -14.915 1.00 97.69 87 GLN A CA 1
ATOM 686 C C . GLN A 1 87 ? -5.894 1.476 -14.929 1.00 97.69 87 GLN A C 1
ATOM 688 O O . GLN A 1 87 ? -5.425 2.223 -15.784 1.00 97.69 87 GLN A O 1
ATOM 693 N N . HIS A 1 88 ? -6.665 1.929 -13.940 1.00 97.44 88 HIS A N 1
ATOM 694 C CA . HIS A 1 88 ? -7.052 3.329 -13.837 1.00 97.44 88 HIS A CA 1
ATOM 695 C C . HIS A 1 88 ? -5.836 4.263 -13.715 1.00 97.44 88 HIS A C 1
ATOM 697 O O . HIS A 1 88 ? -5.750 5.246 -14.450 1.00 97.44 88 HIS A O 1
ATOM 703 N N . ALA A 1 89 ? -4.871 3.940 -12.851 1.00 97.19 89 ALA A N 1
ATOM 704 C CA . ALA A 1 89 ? -3.646 4.722 -12.691 1.00 97.19 89 ALA A CA 1
ATOM 705 C C . ALA A 1 89 ? -2.833 4.798 -13.994 1.00 97.19 89 ALA A C 1
ATOM 707 O O . ALA A 1 89 ? -2.280 5.848 -14.325 1.00 97.19 89 ALA A O 1
ATOM 708 N N . LEU A 1 90 ? -2.808 3.714 -14.776 1.00 95.56 90 LEU A N 1
ATOM 709 C CA . LEU A 1 90 ? -2.103 3.648 -16.054 1.00 95.56 90 LEU A CA 1
ATOM 710 C C . LEU A 1 90 ? -2.759 4.482 -17.163 1.00 95.56 90 LEU A C 1
ATOM 712 O O . LEU A 1 90 ? -2.036 5.003 -18.009 1.00 95.56 90 LEU A O 1
ATOM 716 N N . THR A 1 91 ? -4.079 4.694 -17.117 1.00 94.62 91 THR A N 1
ATOM 717 C CA . THR A 1 91 ? -4.806 5.533 -18.097 1.00 94.62 91 THR A CA 1
ATOM 718 C C . THR A 1 91 ? -4.602 7.039 -17.928 1.00 94.62 91 THR A C 1
ATOM 720 O O . THR A 1 91 ? -4.989 7.811 -18.808 1.00 94.62 91 THR A O 1
ATOM 723 N N . LYS A 1 92 ? -4.028 7.489 -16.805 1.00 92.44 92 LYS A N 1
ATOM 724 C CA . LYS A 1 92 ? -3.877 8.921 -16.530 1.00 92.44 92 LYS A CA 1
ATOM 725 C C . LYS A 1 92 ? -2.892 9.560 -17.520 1.00 92.44 92 LYS A C 1
ATOM 727 O O . LYS A 1 92 ? -1.824 8.991 -17.754 1.00 92.44 92 LYS A O 1
ATOM 732 N N . PRO A 1 93 ? -3.209 10.741 -18.086 1.00 85.88 93 PRO A N 1
ATOM 733 C CA . PRO A 1 93 ? -2.296 11.443 -18.977 1.00 85.88 93 PRO A CA 1
ATOM 734 C C . PRO A 1 93 ? -1.037 11.851 -18.214 1.00 85.88 93 PRO A C 1
ATOM 736 O O . PRO A 1 93 ? -1.098 12.252 -17.050 1.00 85.88 93 PRO A O 1
ATOM 739 N N . ARG A 1 94 ? 0.113 11.757 -18.882 1.00 82.38 94 ARG A N 1
ATOM 740 C CA . ARG A 1 94 ? 1.418 12.028 -18.277 1.00 82.38 94 ARG A CA 1
ATOM 741 C C . ARG A 1 94 ? 2.145 13.102 -19.069 1.00 82.38 94 ARG A C 1
ATOM 743 O O . ARG A 1 94 ? 2.052 13.104 -20.298 1.00 82.38 94 ARG A O 1
ATOM 750 N N . PRO A 1 95 ? 2.887 13.994 -18.396 1.00 75.88 95 PRO A N 1
ATOM 751 C CA . PRO A 1 95 ? 3.747 14.928 -19.097 1.00 75.88 95 PRO A CA 1
ATOM 752 C C . PRO A 1 95 ? 4.776 14.144 -19.914 1.00 75.88 95 PRO A C 1
ATOM 754 O O . PRO A 1 95 ? 5.408 13.210 -19.413 1.00 75.88 95 PRO A O 1
ATOM 757 N N . VAL A 1 96 ? 4.927 14.525 -21.181 1.00 70.06 96 VAL A N 1
ATOM 758 C CA . VAL A 1 96 ? 6.009 14.021 -22.025 1.00 70.06 96 VAL A CA 1
ATOM 759 C C . VAL A 1 96 ? 7.305 14.582 -21.455 1.00 70.06 96 VAL A C 1
ATOM 761 O O . VAL A 1 96 ? 7.483 15.799 -21.391 1.00 70.06 96 VAL A O 1
ATOM 764 N N . LYS A 1 97 ? 8.196 13.706 -20.989 1.00 69.62 97 LYS A N 1
ATOM 765 C CA . LYS A 1 97 ? 9.533 14.125 -20.579 1.00 69.62 97 LYS A CA 1
ATOM 766 C C . LYS A 1 97 ? 10.411 14.247 -21.825 1.00 69.62 97 LYS A C 1
ATOM 768 O O . LYS A 1 97 ? 10.460 13.340 -22.645 1.00 69.62 97 LYS A O 1
ATOM 773 N N . ASN A 1 98 ? 11.120 15.369 -21.948 1.00 65.44 98 ASN A N 1
ATOM 774 C CA . ASN A 1 98 ? 12.012 15.651 -23.082 1.00 65.44 98 ASN A CA 1
ATOM 775 C C . ASN A 1 98 ? 13.388 14.962 -22.965 1.00 65.44 98 ASN A C 1
ATOM 777 O O . ASN A 1 98 ? 14.242 15.160 -23.823 1.00 65.44 98 ASN A O 1
ATOM 781 N N . SER A 1 99 ? 13.618 14.177 -21.906 1.00 69.00 99 SER A N 1
ATOM 782 C CA . SER A 1 99 ? 14.848 13.409 -21.701 1.00 69.00 99 SER A CA 1
ATOM 783 C C . SER A 1 99 ? 14.566 11.915 -21.806 1.00 69.00 99 SER A C 1
ATOM 785 O O . SER A 1 99 ? 13.623 11.421 -21.191 1.00 69.00 99 SER A O 1
ATOM 787 N N . LYS A 1 100 ? 15.433 11.198 -22.528 1.00 62.44 100 LYS A N 1
ATOM 788 C CA . LYS A 1 100 ? 15.405 9.733 -22.642 1.00 62.44 100 LYS A CA 1
ATOM 789 C C . LYS A 1 100 ? 15.737 9.008 -21.332 1.00 62.44 100 LYS A C 1
ATOM 791 O O . LYS A 1 100 ? 15.435 7.827 -21.207 1.00 62.44 100 LYS A O 1
ATOM 796 N N . THR A 1 101 ? 16.367 9.690 -20.376 1.00 67.12 101 THR A N 1
ATOM 797 C CA . THR A 1 101 ? 16.788 9.099 -19.094 1.00 67.12 101 THR A CA 1
ATOM 798 C C . THR A 1 101 ? 15.791 9.337 -17.968 1.00 67.12 101 THR A C 1
ATOM 800 O O . THR A 1 101 ? 15.882 8.694 -16.928 1.00 67.12 101 THR A O 1
ATOM 803 N N . ALA A 1 102 ? 14.844 10.258 -18.152 1.00 77.81 102 ALA A N 1
ATOM 804 C CA . ALA A 1 102 ? 14.021 10.714 -17.050 1.00 77.81 102 ALA A CA 1
ATOM 805 C C . ALA A 1 102 ? 12.850 9.759 -16.795 1.00 77.81 102 ALA A C 1
ATOM 807 O O . ALA A 1 102 ? 12.067 9.447 -17.694 1.00 77.81 102 ALA A O 1
ATOM 808 N N . ALA A 1 103 ? 12.689 9.367 -15.534 1.00 87.50 103 ALA A N 1
ATOM 809 C CA . ALA A 1 103 ? 11.664 8.425 -15.101 1.00 87.50 103 ALA A CA 1
ATOM 810 C C . ALA A 1 103 ? 10.248 8.941 -15.386 1.00 87.50 103 ALA A C 1
ATOM 812 O O . ALA A 1 103 ? 9.921 10.077 -15.037 1.00 87.50 103 ALA A O 1
ATOM 813 N N . GLN A 1 104 ? 9.357 8.134 -15.943 1.00 91.25 104 GLN A N 1
ATOM 814 C CA . GLN A 1 104 ? 7.947 8.491 -16.047 1.00 91.25 104 GLN A CA 1
ATOM 815 C C . GLN A 1 104 ? 7.168 7.873 -14.886 1.00 91.25 104 GLN A C 1
ATOM 817 O O . GLN A 1 104 ? 6.969 6.661 -14.852 1.00 91.25 104 GLN A O 1
ATOM 822 N N . ARG A 1 105 ? 6.665 8.700 -13.961 1.00 93.56 105 ARG A N 1
ATOM 823 C CA . ARG A 1 105 ? 5.821 8.193 -12.874 1.00 93.56 105 ARG A CA 1
ATOM 824 C C . ARG A 1 105 ? 4.534 7.613 -13.415 1.00 93.56 105 ARG A C 1
ATOM 826 O O . ARG A 1 105 ? 3.742 8.347 -14.008 1.00 93.56 105 ARG A O 1
ATOM 833 N N . LEU A 1 106 ? 4.345 6.316 -13.190 1.00 95.81 106 LEU A N 1
ATOM 834 C CA . LEU A 1 106 ? 3.173 5.534 -13.555 1.00 95.81 106 LEU A CA 1
ATOM 835 C C . LEU A 1 106 ? 2.115 5.504 -12.447 1.00 95.81 106 LEU A C 1
ATOM 837 O O . LEU A 1 106 ? 0.933 5.714 -12.726 1.00 95.81 106 LEU A O 1
ATOM 841 N N . ILE A 1 107 ? 2.546 5.284 -11.205 1.00 97.94 107 ILE A N 1
ATOM 842 C CA . ILE A 1 107 ? 1.681 5.214 -10.021 1.00 97.94 107 ILE A CA 1
ATOM 843 C C . ILE A 1 107 ? 2.290 6.072 -8.909 1.00 97.94 107 ILE A C 1
ATOM 845 O O . ILE A 1 107 ? 3.489 5.999 -8.646 1.00 97.94 107 ILE A O 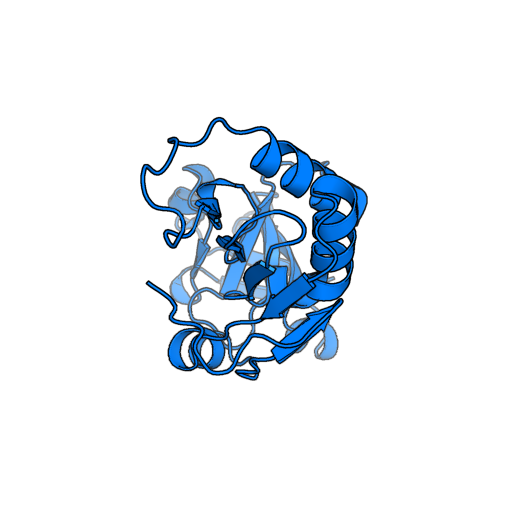1
ATOM 849 N N . ASN A 1 108 ? 1.457 6.881 -8.259 1.00 96.69 108 ASN A N 1
ATOM 850 C CA . ASN A 1 108 ? 1.804 7.847 -7.226 1.00 96.69 108 ASN A CA 1
ATOM 851 C C . ASN A 1 108 ? 0.973 7.635 -5.948 1.00 96.69 108 ASN A C 1
ATOM 853 O O . ASN A 1 108 ? 0.186 8.489 -5.533 1.00 96.69 108 ASN A O 1
ATOM 857 N N . ALA A 1 109 ? 1.166 6.475 -5.328 1.00 97.06 109 ALA A N 1
ATOM 858 C CA . ALA A 1 109 ? 0.691 6.127 -3.996 1.00 97.06 109 ALA A CA 1
ATOM 859 C C . ALA A 1 109 ? -0.812 6.410 -3.777 1.00 97.06 109 ALA A C 1
ATOM 861 O O . ALA A 1 109 ? -1.668 5.957 -4.547 1.00 97.06 109 ALA A O 1
ATOM 862 N N . GLU A 1 110 ? -1.161 7.140 -2.716 1.00 95.81 110 GLU A N 1
ATOM 863 C CA . GLU A 1 110 ? -2.538 7.481 -2.351 1.00 95.81 110 GLU A CA 1
ATOM 864 C C . GLU A 1 110 ? -3.293 8.223 -3.467 1.00 95.81 110 GLU A C 1
ATOM 866 O O . GLU A 1 110 ? -4.495 8.001 -3.626 1.00 95.81 110 GLU A O 1
ATOM 871 N N . ALA A 1 111 ? -2.612 9.038 -4.285 1.00 94.62 111 ALA A N 1
ATOM 872 C CA . ALA A 1 111 ? -3.241 9.778 -5.388 1.00 94.62 111 ALA A CA 1
ATOM 873 C C . ALA A 1 111 ? -3.785 8.857 -6.500 1.00 94.62 111 ALA A C 1
ATOM 875 O O . ALA A 1 111 ? -4.678 9.237 -7.265 1.00 94.62 111 ALA A O 1
ATOM 876 N N . ASP A 1 112 ? -3.268 7.630 -6.568 1.00 96.69 112 ASP A N 1
ATOM 877 C CA . ASP A 1 112 ? -3.711 6.563 -7.466 1.00 96.69 112 ASP A CA 1
ATOM 878 C C . ASP A 1 112 ? -4.478 5.454 -6.737 1.00 96.69 112 ASP A C 1
ATOM 880 O O . ASP A 1 112 ? -4.713 4.380 -7.288 1.00 96.69 112 ASP A O 1
ATOM 884 N N . GLN A 1 113 ? -4.909 5.715 -5.498 1.00 96.12 113 GLN A N 1
ATOM 885 C CA . GLN A 1 113 ? -5.649 4.770 -4.658 1.00 96.12 113 GLN A CA 1
ATOM 886 C C . GLN A 1 113 ? -4.878 3.464 -4.380 1.00 96.12 113 GLN A C 1
ATOM 888 O O . GLN A 1 113 ? -5.470 2.436 -4.044 1.00 96.12 113 GLN A O 1
ATOM 893 N N . LEU A 1 114 ? -3.551 3.485 -4.484 1.00 97.75 114 LEU A N 1
ATOM 894 C CA . LEU A 1 114 ? -2.666 2.366 -4.163 1.00 97.75 114 LEU A CA 1
ATOM 895 C C . LEU A 1 114 ? -1.722 2.838 -3.044 1.00 97.75 114 LEU A C 1
ATOM 897 O O . LEU A 1 114 ? -0.565 3.149 -3.309 1.00 97.75 114 LEU A O 1
ATOM 901 N N . PRO A 1 115 ? -2.224 2.982 -1.801 1.00 97.12 115 PRO A N 1
ATOM 902 C CA . PRO A 1 115 ? -1.524 3.670 -0.716 1.00 97.12 115 PRO A CA 1
ATOM 903 C C . PRO A 1 115 ? -0.132 3.087 -0.458 1.00 97.12 115 PRO A C 1
ATOM 905 O O . PRO A 1 115 ? 0.002 1.917 -0.100 1.00 97.12 115 PRO A O 1
ATOM 908 N N . GLY A 1 116 ? 0.895 3.920 -0.620 1.00 97.12 116 GLY A N 1
ATOM 909 C CA . GLY A 1 116 ? 2.297 3.526 -0.492 1.00 97.12 116 GLY A CA 1
ATOM 910 C C . GLY A 1 116 ? 2.882 2.739 -1.671 1.00 97.12 116 GLY A C 1
ATOM 911 O O . GLY A 1 116 ? 3.941 2.150 -1.502 1.00 97.12 116 GLY A O 1
ATOM 912 N N . LEU A 1 117 ? 2.237 2.678 -2.839 1.00 98.56 117 LEU A N 1
ATOM 913 C CA . LEU A 1 117 ? 2.854 2.144 -4.057 1.00 98.56 117 LEU A CA 1
ATOM 914 C C . LEU A 1 117 ? 3.311 3.285 -4.962 1.00 98.56 117 LEU A C 1
ATOM 916 O O . LEU A 1 117 ? 2.484 4.037 -5.473 1.00 98.56 117 LEU A O 1
ATOM 920 N N . VAL A 1 118 ? 4.607 3.359 -5.233 1.00 98.00 118 VAL A N 1
ATOM 921 C CA . VAL A 1 118 ? 5.149 4.208 -6.299 1.00 98.00 118 VAL A CA 1
ATOM 922 C C . VAL A 1 118 ? 5.656 3.311 -7.415 1.00 98.00 118 VAL A C 1
ATOM 924 O O . VAL A 1 118 ? 6.306 2.303 -7.141 1.00 98.00 118 VAL A O 1
ATOM 927 N N . VAL A 1 119 ? 5.341 3.654 -8.661 1.00 97.62 119 VAL A N 1
ATOM 928 C CA . VAL A 1 119 ? 5.878 2.962 -9.837 1.00 97.62 119 VAL A CA 1
ATOM 929 C C . VAL A 1 119 ? 6.357 3.999 -10.825 1.00 97.62 119 VAL A C 1
ATOM 931 O O . VAL A 1 119 ? 5.568 4.836 -11.263 1.00 97.62 119 VAL A O 1
ATOM 934 N N . ASP A 1 120 ? 7.622 3.906 -11.196 1.00 95.31 120 ASP A N 1
ATOM 935 C CA . ASP A 1 120 ? 8.269 4.744 -12.192 1.00 95.31 120 ASP A CA 1
ATOM 936 C C . ASP A 1 120 ? 8.740 3.861 -13.359 1.00 95.31 120 ASP A C 1
ATOM 938 O O . ASP A 1 120 ? 9.253 2.763 -13.152 1.00 95.31 120 ASP A O 1
ATOM 942 N N . TYR A 1 121 ? 8.532 4.315 -14.595 1.00 93.38 121 TYR A N 1
ATOM 943 C CA . TYR A 1 121 ? 8.996 3.634 -15.803 1.00 93.38 121 TYR A CA 1
ATOM 944 C C . TYR A 1 121 ? 10.243 4.316 -16.361 1.00 93.38 121 TYR A C 1
ATOM 946 O O . TYR A 1 121 ? 10.263 5.538 -16.522 1.00 93.38 121 TYR A O 1
ATOM 954 N N . TYR A 1 122 ? 11.261 3.525 -16.681 1.00 91.19 122 TYR A N 1
ATOM 955 C CA . TYR A 1 122 ? 12.543 3.996 -17.194 1.00 91.19 122 TYR A CA 1
ATOM 956 C C . TYR A 1 122 ? 12.898 3.327 -18.522 1.00 91.19 122 TYR A C 1
ATOM 958 O O . TYR A 1 122 ? 12.694 2.125 -18.706 1.00 91.19 122 TYR A O 1
ATOM 966 N N . GLY A 1 123 ? 13.516 4.103 -19.414 1.00 86.06 123 GLY A N 1
ATOM 967 C CA . GLY A 1 123 ? 14.054 3.623 -20.685 1.00 86.06 123 GLY A CA 1
ATOM 968 C C . GLY A 1 123 ? 13.016 3.460 -21.797 1.00 86.06 123 GLY A C 1
ATOM 969 O O . GLY A 1 123 ? 11.886 3.936 -21.719 1.00 86.06 123 GLY A O 1
ATOM 970 N N . GLU A 1 124 ? 13.432 2.791 -22.871 1.00 83.00 124 GLU A N 1
ATOM 971 C CA . GLU A 1 124 ? 12.606 2.502 -24.047 1.00 83.00 124 GLU A CA 1
ATOM 972 C C . GLU A 1 124 ? 12.278 0.997 -24.097 1.00 83.00 124 GLU A C 1
ATOM 974 O O . GLU A 1 124 ? 13.056 0.176 -23.614 1.00 83.00 124 GLU A O 1
ATOM 979 N N . ASN A 1 125 ? 11.104 0.656 -24.645 1.00 82.69 125 ASN A N 1
ATOM 980 C CA . ASN A 1 125 ? 10.520 -0.695 -24.695 1.00 82.69 125 ASN A CA 1
ATOM 981 C C . ASN A 1 125 ? 11.577 -1.804 -24.955 1.00 82.69 125 ASN A C 1
ATOM 983 O O . ASN A 1 125 ? 12.217 -1.760 -26.009 1.00 82.69 125 ASN A O 1
ATOM 987 N N . PRO A 1 126 ? 11.756 -2.795 -24.052 1.00 85.25 126 PRO A N 1
ATOM 988 C CA . PRO A 1 126 ? 10.877 -3.127 -22.923 1.00 85.25 126 PRO A CA 1
ATOM 989 C C . PRO A 1 126 ? 10.997 -2.256 -21.666 1.00 85.25 126 PRO A C 1
ATOM 991 O O . PRO A 1 126 ? 10.080 -2.304 -20.855 1.00 85.25 126 PRO A O 1
ATOM 994 N N . GLY A 1 127 ? 12.054 -1.456 -21.500 1.00 91.56 127 GLY A N 1
ATOM 995 C CA . GLY A 1 127 ? 12.261 -0.591 -20.329 1.00 91.56 127 GLY A CA 1
ATOM 996 C C . GLY A 1 127 ? 12.289 -1.332 -18.985 1.00 91.56 127 GLY A C 1
ATOM 997 O O . GLY A 1 127 ? 12.473 -2.549 -18.938 1.00 91.56 127 GLY A O 1
ATOM 998 N N . TYR A 1 128 ? 12.114 -0.579 -17.895 1.00 95.06 128 TYR A N 1
ATOM 999 C CA . TYR A 1 128 ? 12.032 -1.086 -16.521 1.00 95.06 128 TYR A CA 1
ATOM 1000 C C . TYR A 1 128 ? 10.923 -0.389 -15.739 1.00 95.06 128 TYR A C 1
ATOM 1002 O O . TYR A 1 128 ? 10.829 0.839 -15.740 1.00 95.06 128 TYR A O 1
ATOM 1010 N N . LEU A 1 129 ? 10.134 -1.172 -15.008 1.00 96.50 129 LEU A N 1
ATOM 1011 C CA . LEU A 1 129 ? 9.219 -0.694 -13.978 1.00 96.50 129 LEU A CA 1
ATOM 1012 C C . LEU A 1 129 ? 9.909 -0.759 -12.618 1.00 96.50 129 LEU A C 1
ATOM 1014 O O . LEU A 1 129 ? 10.048 -1.832 -12.031 1.00 96.50 129 LEU A O 1
ATOM 1018 N N . VAL A 1 130 ? 10.306 0.391 -12.092 1.00 96.62 130 VAL A N 1
ATOM 1019 C CA . VAL A 1 130 ? 10.882 0.506 -10.752 1.00 96.62 130 VAL A CA 1
ATOM 1020 C C . VAL A 1 130 ? 9.752 0.766 -9.764 1.00 96.62 130 VAL A C 1
ATOM 1022 O O . VAL A 1 130 ? 9.076 1.794 -9.818 1.00 96.62 130 VAL A O 1
ATOM 1025 N N . CYS A 1 131 ? 9.532 -0.183 -8.863 1.00 97.81 131 CYS A N 1
ATOM 1026 C CA . CYS A 1 131 ? 8.461 -0.168 -7.879 1.00 97.81 131 CYS A CA 1
ATOM 1027 C C . CYS A 1 131 ? 9.013 0.092 -6.478 1.00 97.81 131 CYS A C 1
ATOM 1029 O O . CYS A 1 131 ? 9.956 -0.566 -6.043 1.00 97.81 131 CYS A O 1
ATOM 1031 N N . GLN A 1 132 ? 8.355 0.970 -5.729 1.00 97.81 132 GLN A N 1
ATOM 1032 C CA . GLN A 1 132 ? 8.583 1.137 -4.298 1.00 97.81 132 GLN A CA 1
ATOM 1033 C C . GLN A 1 132 ? 7.319 0.715 -3.546 1.00 97.81 132 GLN A C 1
ATOM 1035 O O . GLN A 1 132 ? 6.274 1.364 -3.639 1.00 97.81 132 GLN A O 1
ATOM 1040 N N . PHE A 1 133 ? 7.407 -0.382 -2.792 1.00 98.06 133 PHE A N 1
ATOM 1041 C CA . PHE A 1 133 ? 6.339 -0.851 -1.906 1.00 98.06 133 PHE A CA 1
ATOM 1042 C C . PHE A 1 133 ? 6.560 -0.250 -0.515 1.00 98.06 133 PHE A C 1
ATOM 1044 O O . PHE A 1 133 ? 7.200 -0.834 0.349 1.00 98.06 133 PHE A O 1
ATOM 1051 N N . GLN A 1 134 ? 6.074 0.958 -0.290 1.00 97.19 134 GLN A N 1
ATOM 1052 C CA . GLN A 1 134 ? 6.369 1.752 0.905 1.00 97.19 134 GLN A CA 1
ATOM 1053 C C . GLN A 1 134 ? 5.413 1.500 2.079 1.00 97.19 134 GLN A C 1
ATOM 1055 O O . GLN A 1 134 ? 5.600 2.057 3.157 1.00 97.19 134 GLN A O 1
ATOM 1060 N N . ALA A 1 135 ? 4.374 0.683 1.893 1.00 97.62 135 ALA A N 1
ATOM 1061 C CA . ALA A 1 135 ? 3.391 0.383 2.926 1.00 97.62 135 ALA A CA 1
ATOM 1062 C C . ALA A 1 135 ? 3.088 -1.113 3.012 1.00 97.62 135 ALA A C 1
ATOM 1064 O O . ALA A 1 135 ? 3.002 -1.803 1.994 1.00 97.62 135 ALA A O 1
ATOM 1065 N N . ALA A 1 136 ? 2.824 -1.598 4.231 1.00 97.69 136 ALA A N 1
ATOM 1066 C CA . ALA A 1 136 ? 2.497 -3.006 4.470 1.00 97.69 136 ALA A CA 1
ATOM 1067 C C . ALA A 1 136 ? 1.317 -3.505 3.618 1.00 97.69 136 ALA A C 1
ATOM 1069 O O . ALA A 1 136 ? 1.288 -4.659 3.199 1.00 97.69 136 ALA A O 1
ATOM 1070 N N . CYS A 1 137 ? 0.346 -2.630 3.345 1.00 96.31 137 CYS A N 1
ATOM 1071 C CA . CYS A 1 137 ? -0.832 -2.956 2.557 1.00 96.31 137 CYS A CA 1
ATOM 1072 C C . CYS A 1 137 ? -0.484 -3.350 1.115 1.00 96.31 137 CYS A C 1
ATOM 1074 O O . CYS A 1 137 ? -0.882 -4.427 0.688 1.00 96.31 137 CYS A O 1
ATOM 1076 N N . VAL A 1 138 ? 0.270 -2.533 0.379 1.00 97.75 138 VAL A N 1
ATOM 1077 C CA . VAL A 1 138 ? 0.667 -2.846 -1.003 1.00 97.75 138 VAL A CA 1
ATOM 1078 C C . VAL A 1 138 ? 1.728 -3.943 -1.054 1.00 97.75 138 VAL A C 1
ATOM 1080 O O . VAL A 1 138 ? 1.708 -4.751 -1.977 1.00 97.75 138 VAL A O 1
ATOM 1083 N N . ASP A 1 139 ? 2.590 -4.046 -0.039 1.00 97.88 139 ASP A N 1
ATOM 1084 C CA . ASP A 1 139 ? 3.590 -5.116 0.059 1.00 97.88 139 ASP A CA 1
ATOM 1085 C C . ASP A 1 139 ? 2.934 -6.507 0.131 1.00 97.88 139 ASP A C 1
ATOM 1087 O O . ASP A 1 139 ? 3.349 -7.430 -0.568 1.00 97.88 139 ASP A O 1
ATOM 1091 N N . ALA A 1 140 ? 1.828 -6.646 0.871 1.00 97.25 140 ALA A N 1
ATOM 1092 C CA . ALA A 1 140 ? 1.057 -7.893 0.921 1.00 97.25 140 ALA A CA 1
ATOM 1093 C C . ALA A 1 140 ? 0.370 -8.257 -0.410 1.00 97.25 140 ALA A C 1
ATOM 1095 O O . ALA A 1 140 ? 0.040 -9.424 -0.630 1.00 97.25 140 ALA A O 1
ATOM 1096 N N . TRP A 1 141 ? 0.174 -7.285 -1.306 1.00 98.00 141 TRP A N 1
ATOM 1097 C CA . TRP A 1 141 ? -0.387 -7.480 -2.648 1.00 98.00 141 TRP A CA 1
ATOM 1098 C C . TRP A 1 141 ? 0.680 -7.500 -3.751 1.00 98.00 141 TRP A C 1
ATOM 1100 O O . TRP A 1 141 ? 0.323 -7.559 -4.929 1.00 98.00 141 TRP A O 1
ATOM 1110 N N . LYS A 1 142 ? 1.974 -7.498 -3.396 1.00 97.81 142 LYS A N 1
ATOM 1111 C CA . LYS A 1 142 ? 3.110 -7.373 -4.323 1.00 97.81 142 LYS A CA 1
ATOM 1112 C C . LYS A 1 142 ? 3.008 -8.296 -5.534 1.00 97.81 142 LYS A C 1
ATOM 1114 O O . LYS A 1 142 ? 3.073 -7.823 -6.660 1.00 97.81 142 LYS A O 1
ATOM 1119 N N . VAL A 1 143 ? 2.747 -9.588 -5.329 1.00 97.81 143 VAL A N 1
ATOM 1120 C CA . VAL A 1 143 ? 2.629 -10.566 -6.430 1.00 97.81 143 VAL A CA 1
ATOM 1121 C C . VAL A 1 143 ? 1.512 -10.193 -7.412 1.00 97.81 143 VAL A C 1
ATOM 1123 O O . VAL A 1 143 ? 1.697 -10.262 -8.626 1.00 97.81 143 VAL A O 1
ATOM 1126 N N . THR A 1 144 ? 0.350 -9.792 -6.900 1.00 98.25 144 THR A N 1
ATOM 1127 C CA . THR A 1 144 ? -0.799 -9.384 -7.721 1.00 98.25 144 THR A CA 1
ATOM 1128 C C . THR A 1 144 ? -0.514 -8.087 -8.467 1.00 98.25 144 THR A C 1
ATOM 1130 O O . THR A 1 144 ? -0.848 -7.978 -9.645 1.00 98.25 144 THR A O 1
ATOM 1133 N N . ILE A 1 145 ? 0.139 -7.131 -7.800 1.00 98.62 145 ILE A N 1
ATOM 1134 C CA . ILE A 1 145 ? 0.529 -5.844 -8.380 1.00 98.62 145 ILE A CA 1
ATOM 1135 C C . ILE A 1 145 ? 1.528 -6.053 -9.521 1.00 98.62 145 ILE A C 1
ATOM 1137 O O . ILE A 1 145 ? 1.273 -5.585 -10.624 1.00 98.62 145 ILE A O 1
ATOM 1141 N N . VAL A 1 146 ? 2.605 -6.813 -9.297 1.00 98.50 146 VAL A N 1
ATOM 1142 C CA . VAL A 1 146 ? 3.631 -7.107 -10.315 1.00 98.50 146 VAL A CA 1
ATOM 1143 C C . VAL A 1 146 ? 3.006 -7.756 -11.551 1.00 98.50 146 VAL A C 1
ATOM 1145 O O . VAL A 1 146 ? 3.224 -7.298 -12.668 1.00 98.50 146 VAL A O 1
ATOM 1148 N N . LYS A 1 147 ? 2.154 -8.773 -11.365 1.00 98.38 147 LYS A N 1
ATOM 1149 C CA . LYS A 1 147 ? 1.464 -9.438 -12.484 1.00 98.38 147 LYS A CA 1
ATOM 1150 C C . LYS A 1 147 ? 0.571 -8.483 -13.273 1.00 98.38 147 LYS A C 1
ATOM 1152 O O . LYS A 1 147 ? 0.543 -8.551 -14.498 1.00 98.38 147 LYS A O 1
ATOM 1157 N N . ALA A 1 148 ? -0.170 -7.620 -12.581 1.00 98.25 148 ALA A N 1
ATOM 1158 C CA . ALA A 1 148 ? -1.028 -6.639 -13.229 1.00 98.25 148 ALA A CA 1
ATOM 1159 C C . ALA A 1 148 ? -0.206 -5.581 -13.980 1.00 98.25 148 ALA A C 1
ATOM 1161 O O . ALA A 1 148 ? -0.540 -5.264 -15.113 1.00 98.25 148 ALA A O 1
ATOM 1162 N N . LEU A 1 149 ? 0.895 -5.090 -13.409 1.00 98.25 149 LEU A N 1
ATOM 1163 C CA . LEU A 1 149 ? 1.779 -4.138 -14.084 1.00 98.25 149 LEU A CA 1
ATOM 1164 C C . LEU A 1 149 ? 2.343 -4.706 -15.391 1.00 98.25 149 LEU A C 1
ATOM 1166 O O . LEU A 1 149 ? 2.247 -4.044 -16.422 1.00 98.25 149 LEU A O 1
ATOM 1170 N N . ILE A 1 150 ? 2.855 -5.940 -15.374 1.00 98.00 150 ILE A N 1
ATOM 1171 C CA . ILE A 1 150 ? 3.372 -6.604 -16.582 1.00 98.00 150 ILE A CA 1
ATOM 1172 C C . ILE A 1 150 ? 2.262 -6.744 -17.629 1.00 98.00 150 ILE A C 1
ATOM 1174 O O . ILE A 1 150 ? 2.459 -6.409 -18.794 1.00 98.00 150 ILE A O 1
ATOM 1178 N N . ALA A 1 151 ? 1.077 -7.200 -17.214 1.00 97.56 151 ALA A N 1
ATOM 1179 C CA . ALA A 1 151 ? -0.042 -7.420 -18.125 1.00 97.56 151 ALA A CA 1
ATOM 1180 C C . ALA A 1 151 ? -0.557 -6.126 -18.777 1.00 97.56 151 ALA A C 1
ATOM 1182 O O . ALA A 1 151 ? -0.921 -6.144 -19.948 1.00 97.56 151 ALA A O 1
ATOM 1183 N N . GLU A 1 152 ? -0.605 -5.020 -18.032 1.00 96.31 152 GLU A N 1
ATOM 1184 C CA . GLU A 1 152 ? -1.176 -3.757 -18.516 1.00 96.31 152 GLU A CA 1
ATOM 1185 C C . GLU A 1 152 ? -0.158 -2.880 -19.262 1.00 96.31 152 GLU A C 1
ATOM 1187 O O . GLU A 1 152 ? -0.544 -2.082 -20.112 1.00 96.31 152 GLU A O 1
ATOM 1192 N N . THR A 1 153 ? 1.139 -3.009 -18.963 1.00 94.88 153 THR A N 1
ATOM 1193 C CA . THR A 1 153 ? 2.195 -2.208 -19.615 1.00 94.88 153 THR A CA 1
ATOM 1194 C C . THR A 1 153 ? 2.911 -2.947 -20.742 1.00 94.88 153 THR A C 1
ATOM 1196 O O . THR A 1 153 ? 3.512 -2.307 -21.600 1.00 94.88 153 THR A O 1
ATOM 1199 N N . GLY A 1 154 ? 2.895 -4.284 -20.734 1.00 95.50 154 GLY A N 1
ATOM 1200 C CA . GLY A 1 154 ? 3.724 -5.110 -21.612 1.00 95.50 154 GLY A CA 1
ATOM 1201 C C . GLY A 1 154 ? 5.216 -5.120 -21.250 1.00 95.50 154 GLY A C 1
ATOM 1202 O O . GLY A 1 154 ? 5.980 -5.827 -21.902 1.00 95.50 154 GLY A O 1
ATOM 1203 N N . CYS A 1 155 ? 5.640 -4.378 -20.220 1.00 96.00 155 CYS A N 1
ATOM 1204 C CA . CYS A 1 155 ? 7.015 -4.368 -19.729 1.00 96.00 155 CYS A CA 1
ATOM 1205 C C . CYS A 1 155 ? 7.267 -5.624 -18.869 1.00 96.00 155 CYS A C 1
ATOM 1207 O O . CYS A 1 155 ? 6.612 -5.788 -17.836 1.00 96.00 155 CYS A O 1
ATOM 1209 N N . PRO A 1 156 ? 8.197 -6.518 -19.256 1.00 96.94 156 PRO A N 1
ATOM 1210 C CA . PRO A 1 156 ? 8.515 -7.724 -18.495 1.00 96.94 156 PRO A CA 1
ATOM 1211 C C . PRO A 1 156 ? 9.404 -7.455 -17.271 1.00 96.94 156 PRO A C 1
ATOM 1213 O O . PRO A 1 156 ? 9.433 -8.285 -16.364 1.00 96.94 156 PRO A O 1
ATOM 1216 N N . ASN A 1 157 ? 10.119 -6.325 -17.246 1.00 97.38 157 ASN A N 1
ATOM 1217 C CA . ASN A 1 157 ? 11.138 -6.025 -16.245 1.00 97.38 157 ASN A CA 1
ATOM 1218 C C . ASN A 1 157 ? 10.545 -5.204 -15.101 1.00 97.38 157 ASN A C 1
ATOM 1220 O O . ASN A 1 157 ? 10.206 -4.029 -15.270 1.00 97.38 157 ASN A O 1
ATOM 1224 N N . VAL A 1 158 ? 10.445 -5.810 -13.921 1.00 97.94 158 VAL A N 1
ATOM 1225 C CA . VAL A 1 158 ? 9.936 -5.163 -12.711 1.00 97.94 158 VAL A CA 1
ATOM 1226 C C . VAL A 1 158 ? 10.980 -5.277 -11.617 1.00 97.94 158 VAL A C 1
ATOM 1228 O O . VAL A 1 158 ? 11.307 -6.377 -11.183 1.00 97.94 158 VAL A O 1
ATOM 1231 N N . TYR A 1 159 ? 11.458 -4.139 -11.134 1.00 97.38 159 TYR A N 1
ATOM 1232 C CA . TYR A 1 159 ? 12.475 -4.051 -10.094 1.00 97.38 159 TYR A CA 1
ATOM 1233 C C . TYR A 1 159 ? 11.892 -3.411 -8.834 1.00 97.38 159 TYR A C 1
ATOM 1235 O O . TYR A 1 159 ? 11.182 -2.410 -8.916 1.00 97.38 159 TYR A O 1
ATOM 1243 N N . GLU A 1 160 ? 12.186 -3.961 -7.659 1.00 97.12 160 GLU A N 1
ATOM 1244 C CA . GLU A 1 160 ? 11.884 -3.312 -6.383 1.00 97.12 160 GLU A CA 1
ATOM 1245 C C . GLU A 1 160 ? 13.043 -2.416 -5.961 1.00 97.12 160 GLU A C 1
ATOM 1247 O O . GLU A 1 160 ? 14.164 -2.891 -5.797 1.00 97.12 160 GLU A O 1
ATOM 1252 N N . HIS A 1 161 ? 12.764 -1.137 -5.722 1.00 95.44 161 HIS A N 1
ATOM 1253 C CA . HIS A 1 161 ? 13.673 -0.236 -5.025 1.00 95.44 161 HIS A CA 1
ATOM 1254 C C . HIS A 1 161 ? 13.099 0.076 -3.640 1.00 95.44 161 HIS A C 1
ATOM 1256 O O . HIS A 1 161 ? 12.051 0.714 -3.509 1.00 95.44 161 HIS A O 1
ATOM 1262 N N . ALA A 1 162 ? 13.764 -0.411 -2.597 1.00 94.94 162 ALA A N 1
ATOM 1263 C CA . ALA A 1 162 ? 13.340 -0.216 -1.220 1.00 94.94 162 ALA A CA 1
ATOM 1264 C C . ALA A 1 162 ? 14.066 0.965 -0.567 1.00 94.94 162 ALA A C 1
ATOM 1266 O O . ALA A 1 162 ? 15.287 0.965 -0.459 1.00 94.94 162 ALA A O 1
ATOM 1267 N N . ASP A 1 163 ? 13.294 1.910 -0.031 1.00 94.81 163 ASP A N 1
ATOM 1268 C CA . ASP A 1 163 ? 13.791 2.892 0.934 1.00 94.81 163 ASP A CA 1
ATOM 1269 C C . ASP A 1 163 ? 13.867 2.240 2.325 1.00 94.81 163 ASP A C 1
ATOM 1271 O O . ASP A 1 163 ? 12.848 1.833 2.900 1.00 94.81 163 ASP A O 1
ATOM 1275 N N . GLU A 1 164 ? 15.083 2.114 2.858 1.00 94.94 164 GLU A N 1
ATOM 1276 C CA . GLU A 1 164 ? 15.343 1.430 4.127 1.00 94.94 164 GLU A CA 1
ATOM 1277 C C . GLU A 1 164 ? 14.622 2.075 5.315 1.00 94.94 164 GLU A C 1
ATOM 1279 O O . GLU A 1 164 ? 14.073 1.363 6.160 1.00 94.94 164 GLU A O 1
ATOM 1284 N N . LEU A 1 165 ? 14.574 3.409 5.376 1.00 95.50 165 LEU A N 1
ATOM 1285 C CA . LEU A 1 165 ? 13.966 4.138 6.489 1.00 95.50 165 LEU A CA 1
ATOM 1286 C C . LEU A 1 165 ? 12.445 3.996 6.466 1.00 95.50 165 LEU A C 1
ATOM 1288 O O . LEU A 1 165 ? 11.829 3.715 7.501 1.00 95.50 165 LEU A O 1
ATOM 1292 N N . ILE A 1 166 ? 11.838 4.137 5.287 1.00 95.38 166 ILE A N 1
ATOM 1293 C CA . ILE A 1 166 ? 10.393 3.974 5.112 1.00 95.38 166 ILE A CA 1
ATOM 1294 C C . ILE A 1 166 ? 9.984 2.538 5.450 1.00 95.38 166 ILE A C 1
ATOM 1296 O O . ILE A 1 166 ? 9.040 2.321 6.220 1.00 95.38 166 ILE A O 1
ATOM 1300 N N . ARG A 1 167 ? 10.717 1.540 4.939 1.00 96.81 167 ARG A N 1
ATOM 1301 C CA . ARG A 1 167 ? 10.391 0.131 5.196 1.00 96.81 167 ARG A CA 1
ATOM 1302 C C . ARG A 1 167 ? 10.636 -0.272 6.645 1.00 96.81 167 ARG A C 1
ATOM 1304 O O . ARG A 1 167 ? 9.794 -0.973 7.210 1.00 96.81 167 ARG A O 1
ATOM 1311 N N . ALA A 1 168 ? 11.679 0.248 7.291 1.00 96.62 168 ALA A N 1
ATOM 1312 C CA . ALA A 1 168 ? 11.881 0.082 8.730 1.00 96.62 168 ALA A CA 1
ATOM 1313 C C . ALA A 1 168 ? 10.722 0.681 9.546 1.00 96.62 168 ALA A C 1
ATOM 1315 O O . ALA A 1 168 ? 10.251 0.044 10.493 1.00 96.62 168 ALA A O 1
ATOM 1316 N N . GLY A 1 169 ? 10.202 1.848 9.146 1.00 95.94 169 GLY A N 1
ATOM 1317 C CA . GLY A 1 169 ? 9.024 2.473 9.756 1.00 95.94 169 GLY A CA 1
ATOM 1318 C C . GLY A 1 169 ? 7.755 1.618 9.651 1.00 95.94 169 GLY A C 1
ATOM 1319 O O . GLY A 1 169 ? 6.955 1.573 10.585 1.00 95.94 169 GLY A O 1
ATOM 1320 N N . GLU A 1 170 ? 7.596 0.869 8.561 1.00 96.00 170 GLU A N 1
ATOM 1321 C CA . GLU A 1 170 ? 6.533 -0.133 8.398 1.00 96.00 170 GLU A CA 1
ATOM 1322 C C . GLU A 1 170 ? 6.846 -1.478 9.071 1.00 96.00 170 GLU A C 1
ATOM 1324 O O . GLU A 1 170 ? 5.973 -2.342 9.197 1.00 96.00 170 GLU A O 1
ATOM 1329 N N . GLY A 1 171 ? 8.081 -1.661 9.538 1.00 95.69 171 GLY A N 1
ATOM 1330 C CA . GLY A 1 171 ? 8.567 -2.910 10.103 1.00 95.69 171 GLY A CA 1
ATOM 1331 C C . GLY A 1 171 ? 8.702 -4.035 9.078 1.00 95.69 171 GLY A C 1
ATOM 1332 O O . GLY A 1 171 ? 8.523 -5.205 9.433 1.00 95.69 171 GLY A O 1
ATOM 1333 N N . LEU A 1 172 ? 8.983 -3.661 7.833 1.00 96.25 172 LEU A N 1
ATOM 1334 C CA . LEU A 1 172 ? 9.173 -4.528 6.683 1.00 96.25 172 LEU A CA 1
ATOM 1335 C C . LEU A 1 172 ? 10.669 -4.673 6.348 1.00 96.25 172 LEU A C 1
ATOM 1337 O O . LEU A 1 172 ? 11.437 -3.744 6.597 1.00 96.25 172 LEU A O 1
ATOM 1341 N N . PRO A 1 173 ? 11.100 -5.798 5.747 1.00 95.31 173 PRO A N 1
ATOM 1342 C CA . PRO A 1 173 ? 12.462 -5.924 5.233 1.00 95.31 173 PRO A CA 1
ATOM 1343 C C . PRO A 1 173 ? 12.672 -4.966 4.058 1.00 95.31 173 PRO A C 1
ATOM 1345 O O . PRO A 1 173 ? 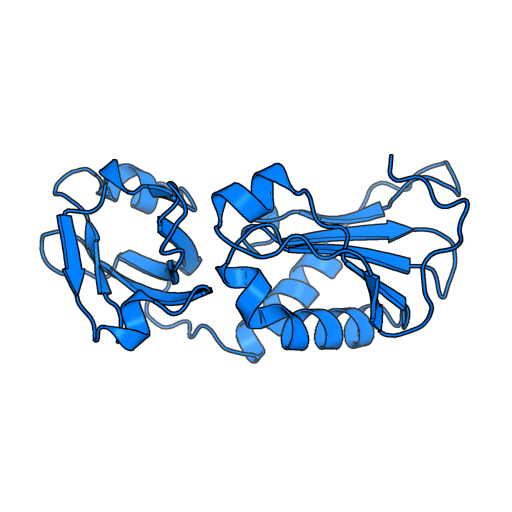11.773 -4.829 3.225 1.00 95.31 173 PRO A O 1
ATOM 1348 N N . ALA A 1 174 ? 13.833 -4.323 3.984 1.00 94.38 174 ALA A N 1
ATOM 1349 C CA . ALA A 1 174 ? 14.218 -3.463 2.872 1.00 94.38 174 ALA A CA 1
ATOM 1350 C C . ALA A 1 174 ? 15.011 -4.280 1.847 1.00 94.38 174 ALA A C 1
ATOM 1352 O O . ALA A 1 174 ? 16.219 -4.443 1.970 1.00 94.38 174 ALA A O 1
ATOM 1353 N N . ASN A 1 175 ? 14.304 -4.839 0.865 1.00 89.81 175 ASN A N 1
ATOM 1354 C CA . ASN A 1 175 ? 14.908 -5.633 -0.198 1.00 89.81 175 ASN A CA 1
ATOM 1355 C C . ASN A 1 175 ? 14.796 -4.856 -1.508 1.00 89.81 175 ASN A C 1
ATOM 1357 O O . ASN A 1 175 ? 13.695 -4.440 -1.862 1.00 89.81 175 ASN A O 1
ATOM 1361 N N . SER A 1 176 ? 15.912 -4.694 -2.216 1.00 94.44 176 SER A N 1
ATOM 1362 C CA . SER A 1 176 ? 15.917 -4.223 -3.602 1.00 94.44 176 SER A CA 1
ATOM 1363 C C . SER A 1 176 ? 16.402 -5.342 -4.519 1.00 94.44 176 SER A C 1
ATOM 1365 O O . SER A 1 176 ? 17.287 -6.103 -4.126 1.00 94.44 176 SER A O 1
ATOM 1367 N N . GLY A 1 177 ? 15.812 -5.462 -5.705 1.00 95.38 177 GLY A N 1
ATOM 1368 C CA . GLY A 1 177 ? 16.141 -6.524 -6.657 1.00 95.38 177 GLY A CA 1
ATOM 1369 C C . GLY A 1 177 ? 15.048 -6.754 -7.696 1.00 95.38 177 GLY A C 1
ATOM 1370 O O . GLY A 1 177 ? 13.945 -6.201 -7.588 1.00 95.38 177 GLY A O 1
ATOM 1371 N N . SER A 1 178 ? 15.336 -7.593 -8.691 1.00 97.00 178 SER A N 1
ATOM 1372 C CA . SER A 1 178 ? 14.342 -7.971 -9.693 1.00 97.00 178 SER A CA 1
ATOM 1373 C C . SER A 1 178 ? 13.197 -8.783 -9.074 1.00 97.00 178 SER A C 1
ATOM 1375 O O . SER A 1 178 ? 13.393 -9.781 -8.376 1.00 97.00 178 SER A O 1
ATOM 1377 N N . LEU A 1 179 ? 11.968 -8.342 -9.339 1.00 97.38 179 LEU A N 1
ATOM 1378 C CA . LEU A 1 179 ? 10.733 -9.071 -9.048 1.00 97.38 179 LEU A CA 1
ATOM 1379 C C . LEU A 1 179 ? 10.242 -9.868 -10.264 1.00 97.38 179 LEU A C 1
ATOM 1381 O O . LEU A 1 179 ? 9.481 -10.825 -10.098 1.00 97.38 179 LEU A O 1
ATOM 1385 N N . ALA A 1 180 ? 10.630 -9.452 -11.472 1.00 97.62 180 ALA A N 1
ATOM 1386 C CA . ALA A 1 180 ? 10.358 -10.124 -12.736 1.00 97.62 180 ALA A CA 1
ATOM 1387 C C . ALA A 1 180 ? 11.290 -9.597 -13.836 1.00 97.62 180 ALA A C 1
ATOM 1389 O O . ALA A 1 180 ? 11.630 -8.415 -13.842 1.00 97.62 180 ALA A O 1
ATOM 1390 N N . GLY A 1 181 ? 11.622 -10.455 -14.801 1.00 96.12 181 GLY A N 1
ATOM 1391 C CA . GLY A 1 181 ? 12.492 -10.087 -15.916 1.00 96.12 181 GLY A CA 1
ATOM 1392 C C . GLY A 1 181 ? 13.946 -9.909 -15.484 1.00 96.12 181 GLY A C 1
ATOM 1393 O O . GLY A 1 181 ? 14.409 -10.569 -14.551 1.00 96.12 181 GLY A O 1
ATOM 1394 N N . ASP A 1 182 ? 14.657 -9.034 -16.186 1.00 93.56 182 ASP A N 1
ATOM 1395 C CA . ASP A 1 182 ? 16.092 -8.827 -15.997 1.00 93.56 182 ASP A CA 1
ATOM 1396 C C . ASP A 1 182 ? 16.403 -7.977 -14.751 1.00 93.56 182 ASP A C 1
ATOM 1398 O O . ASP A 1 182 ? 15.573 -7.202 -14.269 1.00 93.56 182 ASP A O 1
ATOM 1402 N N . GLU A 1 183 ? 17.618 -8.127 -14.216 1.00 92.44 183 GLU A N 1
ATOM 1403 C CA . GLU A 1 183 ? 18.144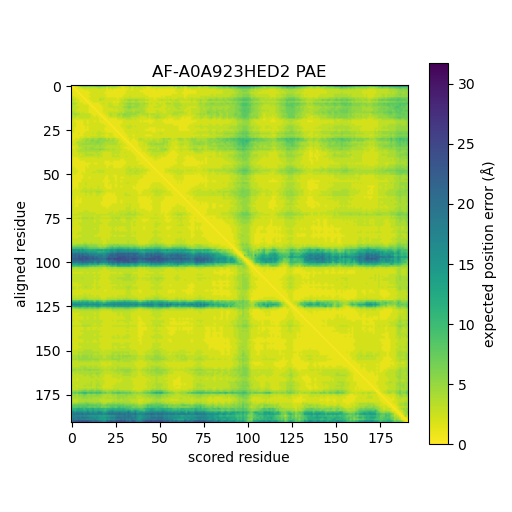 -7.231 -13.179 1.00 92.44 183 GLU A CA 1
ATOM 1404 C C . GLU A 1 183 ? 18.446 -5.839 -13.737 1.00 92.44 183 GLU A C 1
ATOM 1406 O O . GLU A 1 183 ? 18.717 -5.676 -14.930 1.00 92.44 183 GLU A O 1
ATOM 1411 N N . LEU A 1 184 ? 18.443 -4.825 -12.864 1.00 87.31 184 LEU A N 1
ATOM 1412 C CA . LEU A 1 184 ? 18.825 -3.481 -13.290 1.00 87.31 184 LEU A CA 1
ATOM 1413 C C . LEU A 1 184 ? 20.292 -3.444 -13.755 1.00 87.31 184 LEU A C 1
ATOM 1415 O O . LEU A 1 184 ? 21.162 -4.038 -13.110 1.00 87.31 184 LEU A O 1
ATOM 1419 N N . PRO A 1 185 ? 20.602 -2.695 -14.831 1.00 84.19 185 PRO A N 1
ATOM 1420 C CA . PRO A 1 185 ? 21.981 -2.438 -15.221 1.00 84.19 185 PRO A CA 1
ATOM 1421 C C . PRO A 1 185 ? 22.772 -1.787 -14.080 1.00 84.19 185 PRO A C 1
ATOM 1423 O O . PRO A 1 185 ? 22.252 -0.936 -13.364 1.00 84.19 185 PRO A O 1
ATOM 1426 N N . ILE A 1 186 ? 24.058 -2.126 -13.961 1.00 75.81 186 ILE A N 1
ATOM 1427 C CA . ILE A 1 186 ? 24.950 -1.606 -12.904 1.00 75.81 186 ILE A CA 1
ATOM 1428 C C . ILE A 1 186 ? 25.019 -0.065 -12.907 1.00 75.81 186 ILE A C 1
ATOM 1430 O O . ILE A 1 186 ? 25.211 0.555 -11.868 1.00 75.81 186 ILE A O 1
ATOM 1434 N N . GLU A 1 187 ? 24.840 0.558 -14.071 1.00 74.44 187 GLU A N 1
ATOM 1435 C CA . GLU A 1 187 ? 24.926 2.010 -14.266 1.00 74.44 187 GLU A CA 1
ATOM 1436 C C . GLU A 1 187 ? 23.600 2.749 -14.009 1.00 74.44 187 GLU A C 1
ATOM 1438 O O . GLU A 1 187 ? 23.511 3.957 -14.231 1.00 74.44 187 GLU A O 1
ATOM 1443 N N . PHE A 1 188 ? 22.549 2.051 -13.570 1.00 77.06 188 PHE A N 1
ATOM 1444 C CA . PHE A 1 188 ? 21.232 2.651 -13.388 1.00 77.06 188 PHE A CA 1
ATOM 1445 C C . PHE A 1 188 ? 21.220 3.633 -12.208 1.00 77.06 188 PHE A C 1
ATOM 1447 O O . PHE A 1 188 ? 21.573 3.282 -11.082 1.00 77.06 188 PHE A O 1
ATOM 1454 N N . GLN A 1 189 ? 20.785 4.868 -12.460 1.00 70.75 189 GLN A N 1
ATOM 1455 C CA . GLN A 1 189 ? 20.667 5.912 -11.443 1.00 70.75 189 GLN A CA 1
ATOM 1456 C C . GLN A 1 189 ? 19.199 6.285 -11.255 1.00 70.75 189 GLN A C 1
ATOM 1458 O O . GLN A 1 189 ? 18.508 6.638 -12.211 1.00 70.75 189 GLN A O 1
ATOM 1463 N N . PHE A 1 190 ? 18.727 6.204 -10.013 1.00 72.94 190 PHE A N 1
ATOM 1464 C CA . PHE A 1 190 ? 17.422 6.732 -9.637 1.00 72.94 190 PHE A CA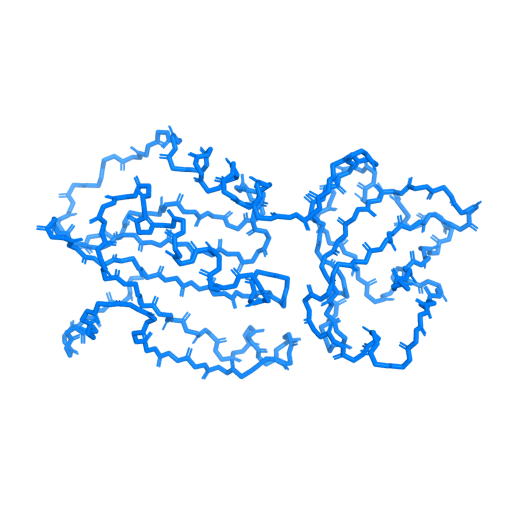 1
ATOM 1465 C C . PHE A 1 190 ? 17.553 8.255 -9.474 1.00 72.94 190 PHE A C 1
ATOM 1467 O O . PHE A 1 190 ? 18.362 8.710 -8.667 1.00 72.94 190 PHE A O 1
ATOM 1474 N N . GLU A 1 191 ? 16.812 9.021 -10.282 1.00 60.59 191 GLU A N 1
ATOM 1475 C CA . GLU A 1 191 ? 16.633 10.477 -10.111 1.00 60.59 191 GLU A CA 1
ATOM 1476 C C . GLU A 1 191 ? 15.792 10.819 -8.873 1.00 60.59 191 GLU A C 1
ATOM 1478 O O . GLU A 1 191 ? 14.812 10.084 -8.601 1.00 60.59 191 GLU A O 1
#

InterPro domains:
  IPR002478 PUA domain [SM00359] (2-91)
  IPR015947 PUA-like superfamily [SSF88697] (3-75)
  IPR036974 PUA domain superfamily [G3DSA:2.30.130.10] (3-75)
  IPR041532 RlmI-like, PUA domain [PF17785] (4-70)
  IPR041532 RlmI-like, PUA domain [cd21153] (4-75)

Secondary structure (DSSP, 8-state):
--EEEEPTT-THHHHTT--EEEGGGEEEEES-HHHHH-TT-EEEEE-TT--EEEEEEE-SSSSEEEEEEES-TT---SHHHHHHHHHHHHTS--PPPS-TTS-EEEEEGGGGT-TTEEEEEESSTT-EEEEEE-SHHHHHTHHHHHHHHHHHH----EEE---HHHHHHHT-----EEEESSPPPTT----

Organism: NCBI:txid1344949

Nearest PDB structures (foldseek):
  3c0k-assembly1_B  TM=8.869E-01  e=2.215E-18  Escherichia coli K-12
  2as0-assembly1_B  TM=8.700E-01  e=7.449E-17  Pyrococcus horikoshii
  4dmg-assembly1_B  TM=8.572E-01  e=3.192E-15  Thermus thermophilus HB8
  3vse-assembly1_A  TM=7.964E-01  e=2.667E-11  Staphylococcus aureus subsp. aureus Mu50
  2b78-assembly1_A  TM=8.236E-01  e=6.624E-10  Streptococcus mutans

Solvent-accessible surface area (backbone atoms only — not comparable to full-atom values): 10405 Å² total; per-residue (Å²): 116,36,33,40,27,28,32,78,85,54,50,58,52,50,76,73,64,48,55,62,39,43,54,90,39,52,67,45,78,48,55,53,71,70,57,60,67,40,58,16,38,73,26,43,33,23,40,65,89,65,46,84,56,34,36,23,18,26,19,78,64,19,64,54,29,23,39,50,66,38,69,52,92,84,64,66,98,46,73,66,51,54,45,54,37,52,54,55,32,64,69,54,88,71,86,82,71,96,48,80,79,59,66,45,77,50,36,59,15,61,86,38,65,39,44,36,31,38,30,31,37,34,68,66,91,61,38,38,39,42,31,28,65,53,24,37,34,40,49,65,42,39,72,62,50,53,54,43,50,31,71,76,68,68,29,60,22,30,31,36,52,51,56,54,68,53,17,50,48,38,65,44,84,61,61,63,48,57,77,34,68,61,68,80,63,92,84,69,76,87,130